Protein AF-A0A953BP32-F1 (afdb_monomer_lite)

Sequence (282 aa):
MRTSPLAYLVAAGSMGAWAGLAGAASTYNIMLTGYWPPTNEMVRHFSTNPDQNPGGWQGGNWQGRGYNVYSYFPEFPGGAGVNSKGEGDFEVDYQDTTADWARITGQVKPCAIVTFSWTSGRINGGGKDWEIENRNRNRTSWINDYEAPYQPDRVPPDDSMAPNAWRYSSLPTLAIQNAVNAAGVGVSAYIDNNGGGSFLSEFIGYHGLWYQAQHSSPDDPFQCFAAGHVHVGSKVTIEEGRAATHITLDQLMNYLDTVIPTPGTAALWGVAAAWTMRRRRR

Radius of gyration: 24.92 Å; chains: 1; bounding box: 75×97×44 Å

Secondary structure (DSSP, 8-state):
----PPP---------------------EEEEEEESTTHHHHHGGG---TTT-TT----TTGGGSS-EEEEE-EE-TT-TTT-SS-EETT-SSHHHHHHHHHHHHHHH--SEEEEEEEE---GGGTT-EEEEESEEE--S-----SSSS-S-SSSSS-TTS-TTPEEE--S-HHHHHHHHHHHT-S-EEEEESS-S-SSHHHHHHHHHHHHHHHT--TT-TT---EEEEEEEETT--HHHHHHHHHHHHHHHHHHHHHHSPPTTHHHHHHHHHHHHHHHTT-

Structure (mmCIF, N/CA/C/O backbone):
data_AF-A0A953BP32-F1
#
_entry.id   AF-A0A953BP32-F1
#
loop_
_atom_site.group_PDB
_atom_site.id
_atom_site.type_symbol
_atom_site.label_atom_id
_atom_site.label_alt_id
_atom_site.label_comp_id
_atom_site.label_asym_id
_atom_site.label_entity_id
_atom_site.label_seq_id
_atom_site.pdbx_PDB_ins_code
_atom_site.Cartn_x
_atom_site.Cartn_y
_atom_site.Cartn_z
_atom_site.occupancy
_atom_site.B_iso_or_equiv
_atom_site.auth_seq_id
_atom_site.auth_comp_id
_atom_site.auth_asym_id
_atom_site.auth_atom_id
_atom_site.pdbx_PDB_model_num
ATOM 1 N N . MET A 1 1 ? -47.427 -75.404 25.031 1.00 41.25 1 MET A N 1
ATOM 2 C CA . MET A 1 1 ? -46.279 -75.407 24.094 1.00 41.25 1 MET A CA 1
ATOM 3 C C . MET A 1 1 ? -46.576 -74.416 22.980 1.00 41.25 1 MET A C 1
ATOM 5 O O . MET A 1 1 ? -47.694 -74.440 22.487 1.00 41.25 1 MET A O 1
ATOM 9 N N . ARG A 1 2 ? -45.572 -73.617 22.595 1.00 34.69 2 ARG A N 1
ATOM 10 C CA . ARG A 1 2 ? -45.558 -72.564 21.555 1.00 34.69 2 ARG A CA 1
ATOM 11 C C . ARG A 1 2 ? -45.995 -71.164 22.006 1.00 34.69 2 ARG A C 1
ATOM 13 O O . ARG A 1 2 ? -47.118 -70.721 21.827 1.00 34.69 2 ARG A O 1
ATOM 20 N N . THR A 1 3 ? -45.002 -70.495 22.580 1.00 34.66 3 THR A N 1
ATOM 21 C CA . THR A 1 3 ? -44.746 -69.054 22.541 1.00 34.66 3 THR A CA 1
ATOM 22 C C . THR A 1 3 ? -44.719 -68.525 21.098 1.00 34.66 3 THR A C 1
ATOM 24 O O . THR A 1 3 ? -44.006 -69.087 20.266 1.00 34.66 3 THR A O 1
ATOM 27 N N . SER A 1 4 ? -45.422 -67.423 20.830 1.00 35.53 4 SER A N 1
ATOM 28 C CA . SER A 1 4 ? -45.237 -66.570 19.643 1.00 35.53 4 SER A CA 1
ATOM 29 C C . SER A 1 4 ? -44.562 -65.261 20.078 1.00 35.53 4 SER A C 1
ATOM 31 O O . SER A 1 4 ? -44.972 -64.711 21.102 1.00 35.53 4 SER A O 1
ATOM 33 N N . PRO A 1 5 ? -43.543 -64.752 19.363 1.00 41.81 5 PRO A N 1
ATOM 34 C CA . PRO A 1 5 ? -42.850 -63.530 19.756 1.00 41.81 5 PRO A CA 1
ATOM 35 C C . PRO A 1 5 ? -43.565 -62.271 19.239 1.00 41.81 5 PRO A C 1
ATOM 37 O O . PRO A 1 5 ? -44.074 -62.240 18.119 1.00 41.81 5 PRO A O 1
ATOM 40 N N . LEU A 1 6 ? -43.564 -61.222 20.070 1.00 36.28 6 LEU A N 1
ATOM 41 C CA . LEU A 1 6 ? -43.887 -59.850 19.684 1.00 36.28 6 LEU A CA 1
ATOM 42 C C . LEU A 1 6 ? -42.872 -59.341 18.649 1.00 36.28 6 LEU A C 1
ATOM 44 O O . LEU A 1 6 ? -41.665 -59.390 18.881 1.00 36.28 6 LEU A O 1
ATOM 48 N N . ALA A 1 7 ? -43.369 -58.789 17.544 1.00 35.69 7 ALA A N 1
ATOM 49 C CA . ALA A 1 7 ? -42.578 -57.989 16.620 1.00 35.69 7 ALA A CA 1
ATOM 50 C C . ALA A 1 7 ? -42.422 -56.561 17.176 1.00 35.69 7 ALA A C 1
ATOM 52 O O . ALA A 1 7 ? -43.405 -55.839 17.339 1.00 35.69 7 ALA A O 1
ATOM 53 N N . TYR A 1 8 ? -41.183 -56.154 17.457 1.00 32.84 8 TYR A N 1
ATOM 54 C CA . TYR A 1 8 ? -40.821 -54.758 17.697 1.00 32.84 8 TYR A CA 1
ATOM 55 C C . TYR A 1 8 ? -40.747 -54.017 16.355 1.00 32.84 8 TYR A C 1
ATOM 57 O O . TYR A 1 8 ? -39.889 -54.311 15.524 1.00 32.84 8 TYR A O 1
ATOM 65 N N . LEU A 1 9 ? -41.624 -53.031 16.151 1.00 32.59 9 LEU A N 1
ATOM 66 C CA . LEU A 1 9 ? -41.442 -52.001 15.128 1.00 32.59 9 LEU A CA 1
ATOM 67 C C . LEU A 1 9 ? -40.411 -50.988 15.646 1.00 32.59 9 LEU A C 1
ATOM 69 O O . LEU A 1 9 ? -40.722 -50.149 16.490 1.00 32.59 9 LEU A O 1
ATOM 73 N N . VAL A 1 10 ? -39.181 -51.060 15.141 1.00 35.41 10 VAL A N 1
ATOM 74 C CA . VAL A 1 10 ? -38.204 -49.973 15.270 1.00 35.41 10 VAL A CA 1
ATOM 75 C C . VAL A 1 10 ? -38.443 -49.012 14.111 1.00 35.41 10 VAL A C 1
ATOM 77 O O . VAL A 1 10 ? -38.130 -49.313 12.961 1.00 35.41 10 VAL A O 1
ATOM 80 N N . ALA A 1 11 ? -39.025 -47.852 14.409 1.00 35.97 11 ALA A N 1
ATOM 81 C CA . ALA A 1 11 ? -39.063 -46.731 13.483 1.00 35.97 11 ALA A CA 1
ATOM 82 C C . ALA A 1 11 ? -37.643 -46.160 13.357 1.00 35.97 11 ALA A C 1
ATOM 84 O O . ALA A 1 11 ? -37.169 -45.437 14.233 1.00 35.97 11 ALA A O 1
ATOM 85 N N . ALA A 1 12 ? -36.950 -46.507 12.273 1.00 35.09 12 ALA A N 1
ATOM 86 C CA . ALA A 1 12 ? -35.711 -45.852 11.882 1.00 35.09 12 ALA A CA 1
ATOM 87 C C . ALA A 1 12 ? -36.037 -44.418 11.433 1.00 35.09 12 ALA A C 1
ATOM 89 O O . ALA A 1 12 ? -36.404 -44.168 10.286 1.00 35.09 12 ALA A O 1
ATOM 90 N N . GLY A 1 13 ? -35.954 -43.471 12.369 1.00 33.28 13 GLY A N 1
ATOM 91 C CA . GLY A 1 13 ? -35.951 -42.049 12.061 1.00 33.28 13 GLY A CA 1
ATOM 92 C C . GLY A 1 13 ? -34.676 -41.714 11.299 1.00 33.28 13 GLY A C 1
ATOM 93 O O . GLY A 1 13 ? -33.594 -41.674 11.879 1.00 33.28 13 GLY A O 1
ATOM 94 N N . SER A 1 14 ? -34.798 -41.484 9.996 1.00 36.28 14 SER A N 1
ATOM 95 C CA . SER A 1 14 ? -33.740 -40.907 9.177 1.00 36.28 14 SER A CA 1
ATOM 96 C C . SER A 1 14 ? -33.434 -39.497 9.690 1.00 36.28 14 SER A C 1
ATOM 98 O O . SER A 1 14 ? -34.120 -38.535 9.336 1.00 36.28 14 SER A O 1
ATOM 100 N N . MET A 1 15 ? -32.417 -39.369 10.543 1.00 36.66 15 MET A N 1
ATOM 101 C CA . MET A 1 15 ? -31.766 -38.090 10.810 1.00 36.66 15 MET A CA 1
ATOM 102 C C . MET A 1 15 ? -31.028 -37.683 9.535 1.00 36.66 15 MET A C 1
ATOM 104 O O . MET A 1 15 ? -29.865 -38.018 9.329 1.00 36.66 15 MET A O 1
ATOM 108 N N . GLY A 1 16 ? -31.748 -37.013 8.636 1.00 35.00 16 GLY A N 1
ATOM 109 C CA . GLY A 1 16 ? -31.145 -36.304 7.520 1.00 35.00 16 GLY A CA 1
ATOM 110 C C . GLY A 1 16 ? -30.234 -35.227 8.089 1.00 35.00 16 GLY A C 1
ATOM 111 O O . GLY A 1 16 ? -30.714 -34.245 8.656 1.00 35.00 16 GLY A O 1
ATOM 112 N N . ALA A 1 17 ? -28.928 -35.448 7.977 1.00 37.09 17 ALA A N 1
ATOM 113 C CA . ALA A 1 17 ? -27.920 -34.442 8.232 1.00 37.09 17 ALA A CA 1
ATOM 114 C C . ALA A 1 17 ? -28.150 -33.288 7.250 1.00 37.09 17 ALA A C 1
ATOM 116 O O . ALA A 1 17 ? -27.820 -33.376 6.070 1.00 37.09 17 ALA A O 1
ATOM 117 N N . TRP A 1 18 ? -28.748 -32.205 7.739 1.00 38.16 18 TRP A N 1
ATOM 118 C CA . TRP A 1 18 ? -28.643 -30.915 7.080 1.00 38.16 18 TRP A CA 1
ATOM 119 C C . TRP A 1 18 ? -27.218 -30.435 7.326 1.00 38.16 18 TRP A C 1
ATOM 121 O O . TRP A 1 18 ? -26.932 -29.796 8.336 1.00 38.16 18 TRP A O 1
ATOM 131 N N . ALA A 1 19 ? -26.309 -30.806 6.426 1.00 40.34 19 ALA A N 1
ATOM 132 C CA . ALA A 1 19 ? -25.059 -30.089 6.273 1.00 40.34 19 ALA A CA 1
ATOM 133 C C . ALA A 1 19 ? -25.441 -28.663 5.863 1.00 40.34 19 ALA A C 1
ATOM 135 O O . ALA A 1 19 ? -25.801 -28.405 4.715 1.00 40.34 19 ALA A O 1
ATOM 136 N N . GLY A 1 20 ? -25.478 -27.756 6.840 1.00 37.16 20 GLY A N 1
ATOM 137 C CA . GLY A 1 20 ? -25.527 -26.335 6.550 1.00 37.16 20 GLY A CA 1
ATOM 138 C C . GLY A 1 20 ? -24.349 -26.020 5.641 1.00 37.16 20 GLY A C 1
ATOM 139 O O . GLY A 1 20 ? -23.227 -26.435 5.926 1.00 37.16 20 GLY A O 1
ATOM 140 N N . LEU A 1 21 ? -24.613 -25.329 4.535 1.00 41.88 21 LEU A N 1
ATOM 141 C CA . LEU A 1 21 ? -23.571 -24.653 3.779 1.00 41.88 21 LEU A CA 1
ATOM 142 C C . LEU A 1 21 ? -22.922 -23.665 4.753 1.00 41.88 21 LEU A C 1
ATOM 144 O O . LEU A 1 21 ? -23.470 -22.596 5.018 1.00 41.88 21 LEU A O 1
ATOM 148 N N . ALA A 1 22 ? -21.816 -24.074 5.370 1.00 40.62 22 ALA A N 1
ATOM 149 C CA . ALA A 1 22 ? -20.928 -23.161 6.055 1.00 40.62 22 ALA A CA 1
ATOM 150 C C . ALA A 1 22 ? -20.422 -22.212 4.970 1.00 40.62 22 ALA A C 1
ATOM 152 O O . ALA A 1 22 ? -19.628 -22.613 4.122 1.00 40.62 22 ALA A O 1
ATOM 153 N N . GLY A 1 23 ? -20.967 -20.994 4.933 1.00 43.19 23 GLY A N 1
ATOM 154 C CA . GLY A 1 23 ? -20.381 -19.928 4.133 1.00 43.19 23 GLY A CA 1
ATOM 155 C C . GLY A 1 23 ? -18.906 -19.826 4.505 1.00 43.19 23 GLY A C 1
ATOM 156 O O . GLY A 1 23 ? -18.576 -19.906 5.692 1.00 43.19 23 GLY A O 1
ATOM 157 N N . ALA A 1 24 ? -18.045 -19.743 3.493 1.00 47.75 24 ALA A N 1
ATOM 158 C CA . ALA A 1 24 ? -16.617 -19.517 3.643 1.00 47.75 24 ALA A CA 1
ATOM 159 C C . ALA A 1 24 ? -16.372 -18.472 4.741 1.00 47.75 24 ALA A C 1
ATOM 161 O O . ALA A 1 24 ? -16.860 -17.346 4.658 1.00 47.75 24 ALA A O 1
ATOM 162 N N . ALA A 1 25 ? -15.682 -18.866 5.811 1.00 55.75 25 ALA A N 1
ATOM 163 C CA . ALA A 1 25 ? -15.311 -17.942 6.867 1.00 55.75 25 ALA A CA 1
ATOM 164 C C . ALA A 1 25 ? -14.108 -17.135 6.374 1.00 55.75 25 ALA A C 1
ATOM 166 O O . ALA A 1 25 ? -12.970 -17.461 6.716 1.00 55.75 25 ALA A O 1
ATOM 167 N N . SER A 1 26 ? -14.360 -16.108 5.554 1.00 65.88 26 SER A N 1
ATOM 168 C CA . SER A 1 26 ? -13.365 -15.071 5.287 1.00 65.88 26 SER A CA 1
ATOM 169 C C . SER A 1 26 ? -12.770 -14.631 6.622 1.00 65.88 26 SER A C 1
ATOM 171 O O . SER A 1 26 ? -13.489 -14.484 7.618 1.00 65.88 26 SER A O 1
ATOM 173 N N . THR A 1 27 ? -11.451 -14.452 6.675 1.00 85.94 27 THR A N 1
ATOM 174 C CA . THR A 1 27 ? -10.868 -13.820 7.859 1.00 85.94 27 THR A CA 1
ATOM 175 C C . THR A 1 27 ? -11.369 -12.376 7.932 1.00 85.94 27 THR A C 1
ATOM 177 O O . THR A 1 27 ? -11.786 -11.803 6.929 1.00 85.94 27 THR A O 1
ATOM 180 N N . TYR A 1 28 ? -11.315 -11.766 9.111 1.00 94.31 28 TYR A N 1
ATOM 181 C CA . TYR A 1 28 ? -11.507 -10.321 9.257 1.00 94.31 28 TYR A CA 1
ATOM 182 C C . TYR A 1 28 ? -10.147 -9.630 9.415 1.00 94.31 28 TYR A C 1
ATOM 184 O O . TYR A 1 28 ? -9.999 -8.680 10.179 1.00 94.31 28 TYR A O 1
ATOM 192 N N . ASN A 1 29 ? -9.117 -10.149 8.741 1.00 98.06 29 ASN A N 1
ATOM 193 C CA . ASN A 1 29 ? -7.756 -9.651 8.874 1.00 98.06 29 ASN A CA 1
ATOM 194 C C . ASN A 1 29 ? -7.450 -8.633 7.770 1.00 98.06 29 ASN A C 1
ATOM 196 O O . ASN A 1 29 ? -7.618 -8.921 6.587 1.00 98.06 29 ASN A O 1
ATOM 200 N N . ILE A 1 30 ? -6.950 -7.462 8.148 1.00 98.81 30 ILE A N 1
ATOM 201 C CA . ILE A 1 30 ? -6.472 -6.428 7.229 1.00 98.81 30 ILE A CA 1
ATOM 202 C C . ILE A 1 30 ? -4.953 -6.367 7.339 1.00 98.81 30 ILE A C 1
ATOM 204 O O . ILE A 1 30 ? -4.418 -6.251 8.441 1.00 98.81 30 ILE A O 1
ATOM 208 N N . MET A 1 31 ? -4.263 -6.442 6.203 1.00 98.88 31 MET A N 1
ATOM 209 C CA . MET A 1 31 ? -2.806 -6.346 6.138 1.00 98.88 31 MET A CA 1
ATOM 210 C C . MET A 1 31 ? -2.381 -4.964 5.651 1.00 98.88 31 MET A C 1
ATOM 212 O O . MET A 1 31 ? -2.860 -4.484 4.623 1.00 98.88 31 MET A O 1
ATOM 216 N N . LEU A 1 32 ? -1.448 -4.353 6.370 1.00 98.94 32 LEU A N 1
ATOM 217 C CA . LEU A 1 32 ? -0.800 -3.102 6.009 1.00 98.94 32 LEU A CA 1
ATOM 218 C C . LEU A 1 32 ? 0.688 -3.331 5.753 1.00 98.94 32 LEU A C 1
ATOM 220 O O . LEU A 1 32 ? 1.319 -4.131 6.445 1.00 98.94 32 LEU A O 1
ATOM 224 N N . THR A 1 33 ? 1.263 -2.592 4.810 1.00 98.62 33 THR A N 1
ATOM 225 C CA . THR A 1 33 ? 2.723 -2.541 4.625 1.00 98.62 33 THR A CA 1
ATOM 226 C C . THR A 1 33 ? 3.217 -1.106 4.527 1.00 98.62 33 THR A C 1
ATOM 228 O O . THR A 1 33 ? 2.430 -0.225 4.194 1.00 98.62 33 THR A O 1
ATOM 231 N N . GLY A 1 34 ? 4.493 -0.844 4.817 1.00 96.94 34 GLY A N 1
ATOM 232 C CA . GLY A 1 34 ? 5.050 0.511 4.751 1.00 96.94 34 GLY A CA 1
ATOM 233 C C . GLY A 1 34 ? 6.513 0.542 4.326 1.00 96.94 34 GLY A C 1
ATOM 234 O O . GLY A 1 34 ? 7.384 0.204 5.120 1.00 96.94 34 GLY A O 1
ATOM 235 N N . TYR A 1 35 ? 6.793 0.988 3.101 1.00 96.00 35 TYR A N 1
ATOM 236 C CA . TYR A 1 35 ? 8.158 1.227 2.631 1.00 96.00 35 TYR A CA 1
ATOM 237 C C . TYR A 1 35 ? 8.668 2.626 2.951 1.00 96.00 35 TYR A C 1
ATOM 239 O O . TYR A 1 35 ? 8.153 3.628 2.445 1.00 96.00 35 TYR A O 1
ATOM 247 N N . TRP A 1 36 ? 9.757 2.648 3.723 1.00 97.12 36 TRP A N 1
ATOM 248 C CA . TRP A 1 36 ? 10.470 3.823 4.224 1.00 97.12 36 TRP A CA 1
ATOM 249 C C . TRP A 1 36 ? 9.664 4.719 5.177 1.00 97.12 36 TRP A C 1
ATOM 251 O O . TRP A 1 36 ? 8.436 4.819 5.076 1.00 97.12 36 TRP A O 1
ATOM 261 N N . PRO A 1 37 ? 10.344 5.447 6.082 1.00 95.62 37 PRO A N 1
ATOM 262 C CA . PRO A 1 37 ? 9.707 6.494 6.868 1.00 95.62 37 PRO A CA 1
ATOM 263 C C . PRO A 1 37 ? 9.089 7.587 5.977 1.00 95.62 37 PRO A C 1
ATOM 265 O O . PRO A 1 37 ? 9.686 7.961 4.968 1.00 95.62 37 PRO A O 1
ATOM 268 N N . PRO A 1 38 ? 7.910 8.129 6.340 1.00 96.69 38 PRO A N 1
ATOM 269 C CA . PRO A 1 38 ? 7.191 7.888 7.594 1.00 96.69 38 PRO A CA 1
ATOM 270 C C . PRO A 1 38 ? 6.260 6.660 7.560 1.00 96.69 38 PRO A C 1
ATOM 272 O O . PRO A 1 38 ? 5.558 6.411 8.539 1.00 96.69 38 PRO A O 1
ATOM 275 N N . THR A 1 39 ? 6.193 5.910 6.456 1.00 98.12 39 THR A N 1
ATOM 276 C CA . THR A 1 39 ? 5.128 4.917 6.240 1.00 98.12 39 THR A CA 1
ATOM 277 C C . THR A 1 39 ? 5.246 3.673 7.115 1.00 98.12 39 THR A C 1
ATOM 279 O O . THR A 1 39 ? 4.229 3.186 7.601 1.00 98.12 39 THR A O 1
ATOM 282 N N . ASN A 1 40 ? 6.460 3.196 7.392 1.00 97.69 40 ASN A N 1
ATOM 283 C CA . ASN A 1 40 ? 6.692 2.116 8.354 1.00 97.69 40 ASN A CA 1
ATOM 284 C C . ASN A 1 40 ? 6.304 2.562 9.785 1.00 97.69 40 ASN A C 1
ATOM 286 O O . ASN A 1 40 ? 5.565 1.880 10.494 1.00 97.69 40 ASN A O 1
ATOM 290 N N . GLU A 1 41 ? 6.697 3.777 10.180 1.00 97.88 41 GLU A N 1
ATOM 291 C CA . GLU A 1 41 ? 6.429 4.338 11.510 1.00 97.88 41 GLU A CA 1
ATOM 292 C C . GLU A 1 41 ? 4.944 4.617 11.771 1.00 97.88 41 GLU A C 1
ATOM 294 O O . GLU A 1 41 ? 4.440 4.416 12.886 1.00 97.88 41 GLU A O 1
ATOM 299 N N . MET A 1 42 ? 4.211 5.089 10.758 1.00 98.25 42 MET A N 1
ATOM 300 C CA . MET A 1 42 ? 2.796 5.414 10.929 1.00 98.25 42 MET A CA 1
ATOM 301 C C . MET A 1 42 ? 1.951 4.156 11.166 1.00 98.25 42 MET A C 1
ATOM 303 O O . MET A 1 42 ? 0.995 4.222 11.940 1.00 98.25 42 MET A O 1
ATOM 307 N N . VAL A 1 43 ? 2.343 3.007 10.595 1.00 98.62 43 VAL A N 1
ATOM 308 C CA . VAL A 1 43 ? 1.654 1.714 10.765 1.00 98.62 43 VAL A CA 1
ATOM 309 C C . VAL A 1 43 ? 2.252 0.833 11.868 1.00 98.62 43 VAL A C 1
ATOM 311 O O . VAL A 1 43 ? 1.662 -0.195 12.194 1.00 98.62 43 VAL A O 1
ATOM 314 N N . ARG A 1 44 ? 3.377 1.222 12.488 1.00 98.31 44 ARG A N 1
ATOM 315 C CA . ARG A 1 44 ? 4.134 0.423 13.478 1.00 98.31 44 ARG A CA 1
ATOM 316 C C . ARG A 1 44 ? 3.298 -0.185 14.602 1.00 98.31 44 ARG A C 1
ATOM 318 O O . ARG A 1 44 ? 3.501 -1.331 14.979 1.00 98.31 44 ARG A O 1
ATOM 325 N N . HIS A 1 45 ? 2.325 0.562 15.112 1.00 98.31 45 HIS A N 1
ATOM 326 C CA . HIS A 1 45 ? 1.439 0.133 16.202 1.00 98.31 45 HIS A CA 1
ATOM 327 C C . HIS A 1 45 ? 0.525 -1.063 15.846 1.00 98.31 45 HIS A C 1
ATOM 329 O O . HIS A 1 45 ? -0.065 -1.681 16.736 1.00 98.31 45 HIS A O 1
ATOM 335 N N . PHE A 1 46 ? 0.433 -1.420 14.560 1.00 98.69 46 PHE A N 1
ATOM 336 C CA . PHE A 1 46 ? -0.231 -2.629 14.073 1.00 98.69 46 PHE A CA 1
ATOM 337 C C . PHE A 1 46 ? 0.709 -3.836 13.911 1.00 98.69 46 PHE A C 1
ATOM 339 O O . PHE A 1 46 ? 0.225 -4.920 13.584 1.00 98.69 46 PHE A O 1
ATOM 346 N N . SER A 1 47 ? 2.013 -3.704 14.179 1.00 98.38 47 SER A N 1
ATOM 347 C CA . SER A 1 47 ? 2.935 -4.842 14.147 1.00 98.38 47 SER A CA 1
ATOM 348 C C . SER A 1 47 ? 2.767 -5.687 15.408 1.00 98.38 47 SER A C 1
ATOM 350 O O . SER A 1 47 ? 2.617 -5.164 16.520 1.00 98.38 47 SER A O 1
ATOM 352 N N . THR A 1 48 ? 2.774 -7.007 15.225 1.00 97.69 48 THR A N 1
ATOM 353 C CA . THR A 1 48 ? 2.788 -7.997 16.311 1.00 97.69 48 THR A CA 1
ATOM 354 C C . THR A 1 48 ? 4.199 -8.363 16.755 1.00 97.69 48 THR A C 1
ATOM 356 O O . THR A 1 48 ? 4.348 -9.092 17.734 1.00 97.69 48 THR A O 1
ATOM 359 N N . ASN A 1 49 ? 5.228 -7.899 16.042 1.00 97.31 49 ASN A N 1
ATOM 360 C CA . ASN A 1 49 ? 6.614 -8.154 16.400 1.00 97.31 49 ASN A CA 1
ATOM 361 C C . ASN A 1 49 ? 7.002 -7.260 17.597 1.00 97.31 49 ASN A C 1
ATOM 363 O O . ASN A 1 49 ? 6.989 -6.036 17.454 1.00 97.31 49 ASN A O 1
ATOM 367 N N . PRO A 1 50 ? 7.345 -7.826 18.771 1.00 96.38 50 PRO A N 1
ATOM 368 C CA . PRO A 1 50 ? 7.675 -7.039 19.959 1.00 96.38 50 PRO A CA 1
ATOM 369 C C . PRO A 1 50 ? 8.966 -6.224 19.812 1.00 96.38 50 PRO A C 1
ATOM 371 O O . PRO A 1 50 ? 9.103 -5.208 20.492 1.00 96.38 50 PRO A O 1
ATOM 374 N N . ASP A 1 51 ? 9.874 -6.620 18.917 1.00 95.12 51 ASP A N 1
ATOM 375 C CA . ASP A 1 51 ? 11.104 -5.869 18.655 1.00 95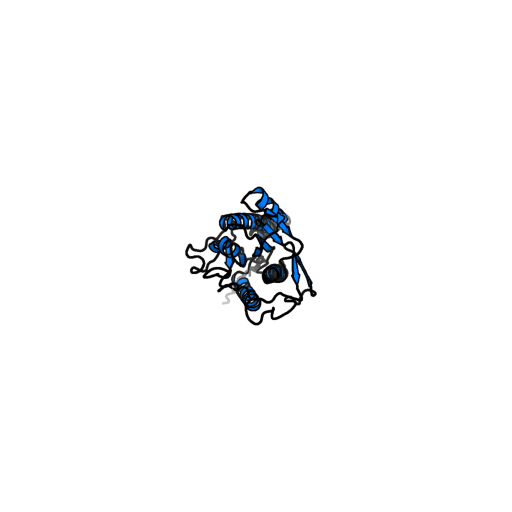.12 51 ASP A CA 1
ATOM 376 C C . ASP A 1 51 ? 10.803 -4.600 17.841 1.00 95.12 51 ASP A C 1
ATOM 378 O O . ASP A 1 51 ? 11.340 -3.531 18.126 1.00 95.12 51 ASP A O 1
ATOM 382 N N . GLN A 1 52 ? 9.871 -4.686 16.882 1.00 94.81 52 GLN A N 1
ATOM 383 C CA . GLN A 1 52 ? 9.397 -3.530 16.108 1.00 94.81 52 GLN A CA 1
ATOM 384 C C . GLN A 1 52 ? 8.380 -2.684 16.893 1.00 94.81 52 GLN A C 1
ATOM 386 O O . GLN A 1 52 ? 8.303 -1.465 16.737 1.00 94.81 52 GLN A O 1
ATOM 391 N N . ASN A 1 53 ? 7.558 -3.304 17.734 1.00 96.69 53 ASN A N 1
ATOM 392 C CA . ASN A 1 53 ? 6.480 -2.645 18.460 1.00 96.69 53 ASN A CA 1
ATOM 393 C C . ASN A 1 53 ? 6.496 -3.044 19.946 1.00 96.69 53 ASN A C 1
ATOM 395 O O . ASN A 1 53 ? 5.634 -3.804 20.403 1.00 96.69 53 ASN A O 1
ATOM 399 N N . PRO A 1 54 ? 7.435 -2.493 20.739 1.00 95.31 54 PRO A N 1
ATOM 400 C CA . PRO A 1 54 ? 7.571 -2.826 22.160 1.00 95.31 54 PRO A CA 1
ATOM 401 C C . PRO A 1 54 ? 6.365 -2.385 23.003 1.00 95.31 54 PRO A C 1
ATOM 403 O O . PRO A 1 54 ? 6.167 -2.880 24.110 1.00 95.31 54 PRO A O 1
ATOM 406 N N . GLY A 1 55 ? 5.536 -1.470 22.483 1.00 93.75 55 GLY A N 1
ATOM 407 C CA . GLY A 1 55 ? 4.266 -1.069 23.096 1.00 93.75 55 GLY A CA 1
ATOM 408 C C . GLY A 1 55 ? 3.145 -2.102 22.944 1.00 93.75 55 GLY A C 1
ATOM 409 O O . GLY A 1 55 ? 2.079 -1.928 23.534 1.00 93.75 55 GLY A O 1
ATOM 410 N N . GLY A 1 56 ? 3.382 -3.171 22.180 1.00 96.19 56 GLY A N 1
ATOM 411 C CA . GLY A 1 56 ? 2.422 -4.234 21.928 1.00 96.19 56 GLY A CA 1
ATOM 412 C C . GLY A 1 56 ? 1.441 -3.916 20.801 1.00 96.19 56 GLY A C 1
ATOM 413 O O . GLY A 1 56 ? 1.196 -2.765 20.429 1.00 96.19 56 GLY A O 1
ATOM 414 N N . TRP A 1 57 ? 0.873 -4.980 20.241 1.00 98.06 57 TRP A N 1
ATOM 415 C CA . TRP A 1 57 ? -0.050 -4.916 19.114 1.00 98.06 57 TRP A CA 1
ATOM 416 C C . TRP A 1 57 ? -1.383 -4.253 19.486 1.00 98.06 57 TRP A C 1
ATOM 418 O O . TRP A 1 57 ? -2.051 -4.679 20.429 1.00 98.06 57 TRP A O 1
ATOM 428 N N . GLN A 1 58 ? -1.795 -3.246 18.709 1.00 97.81 58 GLN A N 1
ATOM 429 C CA . GLN A 1 58 ? -3.041 -2.493 18.929 1.00 97.81 58 GLN A CA 1
ATOM 430 C C . GLN A 1 58 ? -4.133 -2.805 17.898 1.00 97.81 58 GLN A C 1
ATOM 432 O O . GLN A 1 58 ? -5.221 -2.240 17.965 1.00 97.81 58 GLN A O 1
ATOM 437 N N . GLY A 1 59 ? -3.862 -3.687 16.934 1.00 97.69 59 GLY A N 1
ATOM 438 C CA . GLY A 1 59 ? -4.771 -3.947 15.818 1.00 97.69 59 GLY A CA 1
ATOM 439 C C . GLY A 1 59 ? -5.894 -4.939 16.095 1.00 97.69 59 GLY A C 1
ATOM 440 O O . GLY A 1 59 ? -6.740 -5.126 15.226 1.00 97.69 59 GLY A O 1
ATOM 441 N N . GLY A 1 60 ? -5.914 -5.588 17.261 1.00 97.56 60 GLY A N 1
ATOM 442 C CA . GLY A 1 60 ? -6.925 -6.591 17.593 1.00 97.56 60 GLY A CA 1
ATOM 443 C C . GLY A 1 60 ? -8.308 -5.975 17.778 1.00 97.56 60 GLY A C 1
ATOM 444 O O . GLY A 1 60 ? -8.455 -5.032 18.554 1.00 97.56 60 GLY A O 1
ATOM 445 N N . ASN A 1 61 ? -9.319 -6.528 17.095 1.00 96.75 61 ASN A N 1
ATOM 446 C CA . ASN A 1 61 ? -10.694 -6.010 17.094 1.00 96.75 61 ASN A CA 1
ATOM 447 C C . ASN A 1 61 ? -10.731 -4.472 16.989 1.00 96.75 61 ASN A C 1
ATOM 449 O O . ASN A 1 61 ? -11.282 -3.781 17.854 1.00 96.75 61 ASN A O 1
ATOM 453 N N . TRP A 1 62 ? -10.070 -3.942 15.962 1.00 97.44 62 TRP A N 1
ATOM 454 C CA . TRP A 1 62 ? -9.826 -2.517 15.798 1.00 97.44 62 TRP A CA 1
ATOM 455 C C . TRP A 1 62 ? -11.126 -1.717 15.909 1.00 97.44 62 TRP A C 1
ATOM 457 O O . TRP A 1 62 ? -12.105 -1.994 15.213 1.00 97.44 62 TRP A O 1
ATOM 467 N N . GLN A 1 63 ? -11.142 -0.755 16.838 1.00 95.94 63 GLN A N 1
ATOM 468 C CA . GLN A 1 63 ? -12.306 0.078 17.179 1.00 95.94 63 GLN A CA 1
ATOM 469 C C . GLN A 1 63 ? -13.606 -0.708 17.470 1.00 95.94 63 GLN A C 1
ATOM 471 O O . GLN A 1 63 ? -14.706 -0.176 17.332 1.00 95.94 63 GLN A O 1
ATOM 476 N N . GLY A 1 64 ? -13.509 -1.979 17.873 1.00 94.69 64 GLY A N 1
ATOM 477 C CA . GLY A 1 64 ? -14.670 -2.830 18.136 1.00 94.69 64 GLY A CA 1
ATOM 478 C C . GLY A 1 64 ? -15.406 -3.315 16.882 1.00 94.69 64 GLY A C 1
ATOM 479 O O . GLY A 1 64 ? -16.554 -3.744 16.995 1.00 94.69 64 GLY A O 1
ATOM 480 N N . ARG A 1 65 ? -14.783 -3.238 15.697 1.00 94.06 65 ARG A N 1
ATOM 481 C CA . ARG A 1 65 ? -15.424 -3.544 14.403 1.00 94.06 65 ARG A CA 1
ATOM 482 C C . ARG A 1 65 ? -15.281 -4.999 13.945 1.00 94.06 65 ARG A C 1
ATOM 484 O O . ARG A 1 65 ? -15.756 -5.346 12.873 1.00 94.06 65 ARG A O 1
ATOM 491 N N . GLY A 1 66 ? -14.623 -5.849 14.727 1.00 94.06 66 GLY A N 1
ATOM 492 C CA . GLY A 1 66 ? -14.382 -7.259 14.404 1.00 94.06 66 GLY A CA 1
ATOM 493 C C . GLY A 1 66 ? -13.168 -7.513 13.508 1.00 94.06 66 GLY A C 1
ATOM 494 O O . GLY A 1 66 ? -12.784 -8.668 13.345 1.00 94.06 66 GLY A O 1
ATOM 495 N N . TYR A 1 67 ? -12.530 -6.463 12.981 1.00 96.94 67 TYR A N 1
ATOM 496 C CA . TYR A 1 67 ? -11.336 -6.584 12.147 1.00 96.94 67 TYR A CA 1
ATOM 497 C C . TYR A 1 67 ? -10.054 -6.619 12.976 1.00 96.94 67 TYR A C 1
ATOM 499 O O . TYR A 1 67 ? -9.889 -5.831 13.906 1.00 96.94 67 TYR A O 1
ATOM 507 N N . ASN A 1 68 ? -9.123 -7.491 12.604 1.00 98.56 68 ASN A N 1
ATOM 508 C CA . ASN A 1 68 ? -7.757 -7.480 13.115 1.00 98.56 68 ASN A CA 1
ATOM 509 C C . ASN A 1 68 ? -6.844 -6.808 12.089 1.00 98.56 68 ASN A C 1
ATOM 511 O O . ASN A 1 68 ? -6.803 -7.230 10.936 1.00 98.56 68 ASN A O 1
ATOM 515 N N . VAL A 1 69 ? -6.104 -5.780 12.493 1.00 98.88 69 VAL A N 1
ATOM 516 C CA . VAL A 1 69 ? -5.190 -5.046 11.607 1.00 98.88 69 VAL A CA 1
ATOM 517 C C . VAL A 1 69 ? -3.749 -5.436 11.917 1.00 98.88 69 VAL A C 1
ATOM 519 O O . VAL A 1 69 ? -3.295 -5.288 13.049 1.00 98.88 69 VAL A O 1
ATOM 522 N N . TYR A 1 70 ? -3.022 -5.911 10.913 1.00 98.81 70 TYR A N 1
ATOM 523 C CA . TYR A 1 70 ? -1.620 -6.309 11.019 1.00 98.81 70 TYR A CA 1
ATOM 524 C C . TYR A 1 70 ? -0.769 -5.416 10.129 1.00 98.81 70 TYR A C 1
ATOM 526 O O . TYR A 1 70 ? -1.191 -5.092 9.020 1.00 98.81 70 TYR A O 1
ATOM 534 N N . SER A 1 71 ? 0.427 -5.046 10.578 1.00 98.75 71 SER A N 1
ATOM 535 C CA . SER A 1 71 ? 1.408 -4.377 9.725 1.00 98.75 71 SER A CA 1
ATOM 536 C C . SER A 1 71 ? 2.749 -5.093 9.705 1.00 98.75 71 SER A C 1
ATOM 538 O O . SER A 1 71 ? 3.173 -5.674 10.702 1.00 98.75 71 SER A O 1
ATOM 540 N N . TYR A 1 72 ? 3.387 -5.025 8.540 1.00 98.69 72 TYR A N 1
ATOM 541 C CA . TYR A 1 72 ? 4.684 -5.619 8.237 1.00 98.69 72 TYR A CA 1
ATOM 542 C C . TYR A 1 72 ? 5.479 -4.625 7.394 1.00 98.69 72 TYR A C 1
ATOM 544 O O . TYR A 1 72 ? 4.935 -4.020 6.468 1.00 98.69 72 TYR A O 1
ATOM 552 N N . PHE A 1 73 ? 6.736 -4.395 7.741 1.00 98.56 73 PHE A N 1
ATOM 553 C CA . PHE A 1 73 ? 7.559 -3.363 7.119 1.00 98.56 73 PHE A CA 1
ATOM 554 C C . PHE A 1 73 ? 9.027 -3.544 7.508 1.00 98.56 73 PHE A C 1
ATOM 556 O O . PHE A 1 73 ? 9.300 -4.092 8.586 1.00 98.56 73 PHE A O 1
ATOM 563 N N . PRO A 1 74 ? 9.951 -3.011 6.691 1.00 98.00 74 PRO A N 1
ATOM 564 C CA . PRO A 1 74 ? 11.359 -3.025 7.020 1.00 98.00 74 PRO A CA 1
ATOM 565 C C . PRO A 1 74 ? 11.663 -1.989 8.104 1.00 98.00 74 PRO A C 1
ATOM 567 O O . PRO A 1 74 ? 11.056 -0.912 8.187 1.00 98.00 74 PRO A O 1
ATOM 570 N N . GLU A 1 75 ? 12.647 -2.311 8.930 1.00 97.81 75 GLU A N 1
ATOM 571 C CA . GLU A 1 75 ? 13.288 -1.377 9.840 1.00 97.81 75 GLU A CA 1
ATOM 572 C C . GLU A 1 75 ? 14.431 -0.647 9.153 1.00 97.81 75 GLU A C 1
ATOM 574 O O . GLU A 1 75 ? 15.098 -1.173 8.267 1.00 97.81 75 GLU A O 1
ATOM 579 N N . PHE A 1 76 ? 14.706 0.571 9.614 1.00 96.94 76 PHE A N 1
ATOM 580 C CA . PHE A 1 76 ? 15.792 1.389 9.083 1.00 96.94 76 PHE A CA 1
ATOM 581 C C . PHE A 1 76 ? 16.723 1.855 10.209 1.00 96.94 76 PHE A C 1
ATOM 583 O O . PHE A 1 76 ? 16.724 3.048 10.540 1.00 96.94 76 PHE A O 1
ATOM 590 N N . PRO A 1 77 ? 17.513 0.957 10.835 1.00 93.56 77 PRO A N 1
ATOM 591 C CA . PRO A 1 77 ? 18.490 1.351 11.847 1.00 93.56 77 PRO A CA 1
ATOM 592 C C . PRO A 1 77 ? 19.456 2.409 11.296 1.00 93.56 77 PRO A C 1
ATOM 594 O O . PRO A 1 77 ? 20.040 2.250 10.229 1.00 93.56 77 PRO A O 1
ATOM 597 N N . GLY A 1 78 ? 19.600 3.533 12.002 1.00 92.56 78 GLY A N 1
ATOM 598 C CA . GLY A 1 78 ? 20.402 4.672 11.525 1.00 92.56 78 GLY A CA 1
ATOM 599 C C . GLY A 1 78 ? 19.738 5.527 10.431 1.00 92.56 78 GLY A C 1
ATOM 600 O O . GLY A 1 78 ? 20.306 6.542 10.032 1.00 92.56 78 GLY A O 1
ATOM 601 N N . GLY A 1 79 ? 18.523 5.175 10.002 1.00 93.31 79 GLY A N 1
ATOM 602 C CA . GLY A 1 79 ? 17.708 5.899 9.028 1.00 93.31 79 GLY A CA 1
ATOM 603 C C . GLY A 1 79 ? 17.867 5.406 7.586 1.00 93.31 79 GLY A C 1
ATOM 604 O O . GLY A 1 79 ? 18.912 4.899 7.182 1.00 93.31 79 GLY A O 1
ATOM 605 N N . ALA A 1 80 ? 16.832 5.629 6.769 1.00 93.00 80 ALA A N 1
ATOM 606 C CA . ALA A 1 80 ? 16.774 5.172 5.373 1.00 93.00 80 ALA A CA 1
ATOM 607 C C . ALA A 1 80 ? 17.855 5.780 4.454 1.00 93.00 80 ALA A C 1
ATOM 609 O O . ALA A 1 80 ? 18.138 5.245 3.386 1.00 93.00 80 ALA A O 1
ATOM 610 N N . GLY A 1 81 ? 18.481 6.893 4.854 1.00 91.94 81 GLY A N 1
ATOM 611 C CA . GLY A 1 81 ? 19.632 7.460 4.142 1.00 91.94 81 GLY A CA 1
ATOM 612 C C . GLY A 1 81 ? 20.950 6.713 4.386 1.00 91.94 81 GLY A C 1
ATOM 613 O O . GLY A 1 81 ? 21.887 6.889 3.616 1.00 91.94 81 GLY A O 1
ATOM 614 N N . VAL A 1 82 ? 21.029 5.903 5.449 1.00 93.12 82 VAL A N 1
ATOM 615 C CA . VAL A 1 82 ? 22.198 5.075 5.791 1.00 93.12 82 VAL A CA 1
ATOM 616 C C . VAL A 1 82 ? 22.012 3.654 5.269 1.00 93.12 82 VAL A C 1
ATOM 618 O O . VAL A 1 82 ? 22.909 3.118 4.625 1.00 93.12 82 VAL A O 1
ATOM 621 N N . ASN A 1 83 ? 20.839 3.068 5.507 1.00 93.19 83 ASN A N 1
ATOM 622 C CA . ASN A 1 83 ? 20.448 1.773 4.965 1.00 93.19 83 ASN A CA 1
ATOM 623 C C . ASN A 1 83 ? 19.155 1.951 4.163 1.00 93.19 83 ASN A C 1
ATOM 625 O O . ASN A 1 83 ? 18.080 1.934 4.741 1.00 93.19 83 ASN A O 1
ATOM 629 N N . SER A 1 84 ? 19.231 2.156 2.847 1.00 93.88 84 SER A N 1
ATOM 630 C CA . SER A 1 84 ? 18.022 2.372 2.032 1.00 93.88 84 SER A CA 1
ATOM 631 C C . SER A 1 84 ? 17.226 1.098 1.747 1.00 93.88 84 SER A C 1
ATOM 633 O O . SER A 1 84 ? 16.042 1.206 1.428 1.00 93.88 84 SER A O 1
ATOM 635 N N . LYS A 1 85 ? 17.850 -0.076 1.903 1.00 96.44 85 LYS A N 1
ATOM 636 C CA . 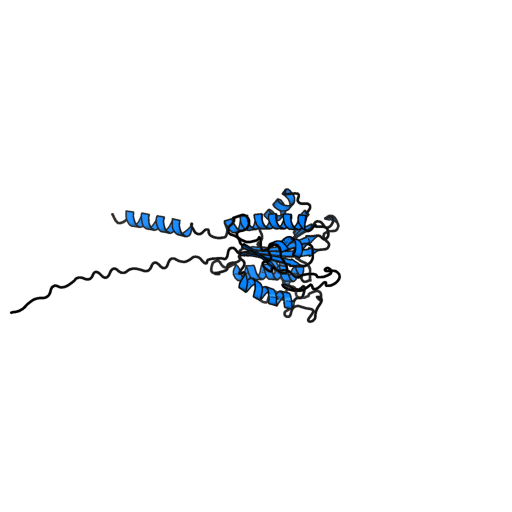LYS A 1 85 ? 17.193 -1.384 1.797 1.00 96.44 85 LYS A CA 1
ATOM 637 C C . LYS A 1 85 ? 16.307 -1.660 3.014 1.00 96.44 85 LYS A C 1
ATOM 639 O O . LYS A 1 85 ? 15.205 -2.174 2.873 1.00 96.44 85 LYS A O 1
ATOM 644 N N . GLY A 1 86 ? 16.771 -1.253 4.191 1.00 97.31 86 GLY A N 1
ATOM 645 C CA . GLY A 1 86 ? 16.161 -1.641 5.458 1.00 97.31 86 GLY A CA 1
ATOM 646 C C . GLY A 1 86 ? 16.498 -3.084 5.841 1.00 97.31 86 GLY A C 1
ATOM 647 O O . GLY A 1 86 ? 17.354 -3.708 5.213 1.00 97.31 86 GLY A O 1
ATOM 648 N N . GLU A 1 87 ? 15.879 -3.564 6.918 1.00 97.12 87 GLU A N 1
ATOM 649 C CA . GLU A 1 87 ? 16.082 -4.898 7.503 1.00 97.12 87 GLU A CA 1
ATOM 650 C C . GLU A 1 87 ? 14.745 -5.485 7.986 1.00 97.12 87 GLU A C 1
ATOM 652 O O . GLU A 1 87 ? 13.923 -4.755 8.548 1.00 97.12 87 GLU A O 1
ATOM 657 N N . GLY A 1 88 ? 14.544 -6.797 7.853 1.00 95.75 88 GLY A N 1
ATOM 658 C CA . GLY A 1 88 ? 13.382 -7.498 8.421 1.00 95.75 88 GLY A CA 1
ATOM 659 C C . GLY A 1 88 ? 12.298 -7.833 7.398 1.00 95.75 88 GLY A C 1
ATOM 660 O O . GLY A 1 88 ? 12.618 -8.237 6.295 1.00 95.75 88 GLY A O 1
ATOM 661 N N . ASP A 1 89 ? 11.018 -7.733 7.776 1.00 97.44 89 ASP A N 1
ATOM 662 C CA . ASP A 1 89 ? 9.929 -8.077 6.854 1.00 97.44 89 ASP A CA 1
ATOM 663 C C . ASP A 1 89 ? 9.822 -7.040 5.722 1.00 97.44 89 ASP A C 1
ATOM 665 O O . ASP A 1 89 ? 9.691 -5.845 5.990 1.00 97.44 89 ASP A O 1
ATOM 669 N N . PHE A 1 90 ? 9.760 -7.493 4.473 1.00 97.75 90 PHE A N 1
ATOM 670 C CA . PHE A 1 90 ? 9.694 -6.658 3.279 1.00 97.75 90 PHE A CA 1
ATOM 671 C C . PHE A 1 90 ? 10.865 -5.669 3.185 1.00 97.75 90 PHE A C 1
ATOM 673 O O . PHE A 1 90 ? 10.660 -4.458 3.050 1.00 97.75 90 PHE A O 1
ATOM 680 N N . GLU A 1 91 ? 12.099 -6.163 3.226 1.00 97.81 91 GLU A N 1
ATOM 681 C CA . GLU A 1 91 ? 13.249 -5.371 2.791 1.00 97.81 91 GLU A CA 1
ATOM 682 C C . GLU A 1 91 ? 12.984 -4.798 1.391 1.00 97.81 91 GLU A C 1
ATOM 684 O O . GLU A 1 91 ? 12.250 -5.368 0.577 1.00 97.81 91 GLU A O 1
ATOM 689 N N . VAL A 1 92 ? 13.537 -3.617 1.107 1.00 97.81 92 VAL A N 1
ATOM 690 C CA . VAL A 1 92 ? 13.356 -2.963 -0.193 1.00 97.81 92 VAL A CA 1
ATOM 691 C C . VAL A 1 92 ? 14.261 -3.628 -1.232 1.00 97.81 92 VAL A C 1
ATOM 693 O O . VAL A 1 92 ? 15.260 -3.069 -1.686 1.00 97.81 92 VAL A O 1
ATOM 696 N N . ASP A 1 93 ? 13.868 -4.841 -1.578 1.00 97.94 93 ASP A N 1
ATOM 697 C CA . ASP A 1 93 ? 14.529 -5.799 -2.446 1.00 97.94 93 ASP A CA 1
ATOM 698 C C . ASP A 1 93 ? 13.439 -6.647 -3.122 1.00 97.94 93 ASP A C 1
ATOM 700 O O . ASP A 1 93 ? 12.456 -7.046 -2.482 1.00 97.94 93 ASP A O 1
ATOM 704 N N . TYR A 1 94 ? 13.539 -6.874 -4.434 1.00 98.38 94 TYR A N 1
ATOM 705 C CA . TYR A 1 94 ? 12.469 -7.554 -5.176 1.00 98.38 94 TYR A CA 1
ATOM 706 C C . TYR A 1 94 ? 12.272 -9.015 -4.745 1.00 98.38 94 TYR A C 1
ATOM 708 O O . TYR A 1 94 ? 11.132 -9.510 -4.737 1.00 98.38 94 TYR A O 1
ATOM 716 N N . GLN A 1 95 ? 13.356 -9.712 -4.411 1.00 97.62 95 GLN A N 1
ATOM 717 C CA . GLN A 1 95 ? 13.351 -11.122 -4.028 1.00 97.62 95 GLN A CA 1
ATOM 718 C C . GLN A 1 95 ? 12.755 -11.276 -2.637 1.00 97.62 95 GLN A C 1
ATOM 720 O O . GLN A 1 95 ? 11.830 -12.077 -2.460 1.00 97.62 95 GLN A O 1
ATOM 725 N N . ASP A 1 96 ? 13.226 -10.468 -1.690 1.00 97.88 96 ASP A N 1
ATOM 726 C CA . ASP A 1 96 ? 12.719 -10.434 -0.324 1.00 97.88 96 ASP A CA 1
ATOM 727 C C . ASP A 1 96 ? 11.229 -10.093 -0.313 1.00 97.88 96 ASP A C 1
ATOM 729 O O . ASP A 1 96 ? 10.417 -10.858 0.207 1.00 97.88 96 ASP A O 1
ATOM 733 N N . THR A 1 97 ? 10.834 -9.046 -1.049 1.00 98.06 97 THR A N 1
ATOM 734 C CA . THR A 1 97 ? 9.425 -8.658 -1.180 1.00 98.06 97 THR A CA 1
ATOM 735 C C . THR A 1 97 ? 8.557 -9.816 -1.649 1.00 98.06 97 THR A C 1
ATOM 737 O O . THR A 1 97 ? 7.486 -10.049 -1.093 1.00 98.06 97 THR A O 1
ATOM 740 N N . THR A 1 98 ? 9.001 -10.559 -2.664 1.00 97.44 98 THR A N 1
ATOM 741 C CA . THR A 1 98 ? 8.246 -11.696 -3.208 1.00 97.44 98 THR A CA 1
ATOM 742 C C . THR A 1 98 ? 8.143 -12.840 -2.193 1.00 97.44 98 THR A C 1
ATOM 744 O O . THR A 1 98 ? 7.064 -13.417 -2.011 1.00 97.44 98 THR A O 1
ATOM 747 N N . ALA A 1 99 ? 9.249 -13.169 -1.520 1.00 97.44 99 ALA A N 1
ATOM 748 C CA . ALA A 1 99 ? 9.309 -14.240 -0.528 1.00 97.44 99 ALA A CA 1
ATOM 749 C C . ALA A 1 99 ? 8.429 -13.932 0.693 1.00 97.44 99 ALA A C 1
ATOM 751 O O . ALA A 1 99 ? 7.615 -14.762 1.122 1.00 97.44 99 ALA A O 1
ATOM 752 N N . ASP A 1 100 ? 8.534 -12.710 1.198 1.00 98.50 100 ASP A N 1
ATOM 753 C CA . ASP A 1 100 ? 7.770 -12.225 2.334 1.00 98.50 100 ASP A CA 1
ATOM 754 C C . ASP A 1 100 ? 6.299 -12.082 2.014 1.00 98.50 100 ASP A C 1
ATOM 756 O O . ASP A 1 100 ? 5.456 -12.472 2.825 1.00 98.50 100 ASP A O 1
ATOM 760 N N . TRP A 1 101 ? 5.968 -11.650 0.798 1.00 98.31 101 TRP A N 1
ATOM 761 C CA . TRP A 1 101 ? 4.583 -11.576 0.363 1.00 98.31 101 TRP A CA 1
ATOM 762 C C . TRP A 1 101 ? 3.902 -12.941 0.454 1.00 98.31 101 TRP A C 1
ATOM 764 O O . TRP A 1 101 ? 2.824 -13.058 1.044 1.00 98.31 101 TRP A O 1
ATOM 774 N N . ALA A 1 102 ? 4.546 -13.991 -0.063 1.00 97.50 102 ALA A N 1
ATOM 775 C CA . ALA A 1 102 ? 4.016 -15.351 -0.011 1.00 97.50 102 ALA A CA 1
ATOM 776 C C . ALA A 1 102 ? 3.872 -15.864 1.433 1.00 97.50 102 ALA A C 1
ATOM 778 O O . ALA A 1 102 ? 2.831 -16.416 1.804 1.00 97.50 102 ALA A O 1
ATOM 779 N N . ARG A 1 103 ? 4.896 -15.656 2.271 1.00 98.38 103 ARG A N 1
ATOM 780 C CA . ARG A 1 103 ? 4.889 -16.082 3.677 1.00 98.38 103 ARG A CA 1
ATOM 781 C C . ARG A 1 103 ? 3.809 -15.362 4.485 1.00 98.38 103 ARG A C 1
ATOM 783 O O . ARG A 1 103 ? 3.015 -16.017 5.162 1.00 98.38 103 ARG A O 1
ATOM 790 N N . ILE A 1 104 ? 3.783 -14.034 4.432 1.00 98.69 104 ILE A N 1
ATOM 791 C CA . ILE A 1 104 ? 2.931 -13.189 5.274 1.00 98.69 104 ILE A CA 1
ATOM 792 C C . ILE A 1 104 ? 1.470 -13.333 4.862 1.00 98.69 104 ILE A C 1
ATOM 794 O O . ILE A 1 104 ? 0.619 -13.571 5.719 1.00 98.69 104 ILE A O 1
ATOM 798 N N . THR A 1 105 ? 1.152 -13.286 3.566 1.00 98.44 105 THR A N 1
ATOM 799 C CA . THR A 1 105 ? -0.240 -13.480 3.127 1.00 98.44 105 THR A CA 1
ATOM 800 C C . THR A 1 105 ? -0.750 -14.892 3.425 1.00 98.44 105 THR A C 1
ATOM 802 O O . THR A 1 105 ? -1.920 -15.048 3.772 1.00 98.44 105 THR A O 1
ATOM 805 N N . GLY A 1 106 ? 0.115 -15.914 3.410 1.00 97.50 106 GLY A N 1
ATOM 806 C CA . GLY A 1 106 ? -0.230 -17.270 3.852 1.00 97.50 106 GLY A CA 1
ATOM 807 C C . GLY A 1 106 ? -0.562 -17.381 5.349 1.00 97.50 106 GLY A C 1
ATOM 808 O O . GLY A 1 106 ? -1.360 -18.239 5.742 1.00 97.50 106 GLY A O 1
ATOM 809 N N . GLN A 1 107 ? 0.009 -16.506 6.183 1.00 96.38 107 GLN A N 1
ATOM 810 C CA . GLN A 1 107 ? -0.255 -16.431 7.626 1.00 96.38 107 GLN A CA 1
ATOM 811 C C . GLN A 1 107 ? -1.485 -15.572 7.938 1.00 96.38 107 GLN A C 1
ATOM 813 O O . GLN A 1 107 ? -2.394 -16.018 8.639 1.00 96.38 107 GLN A O 1
ATOM 818 N N . VAL A 1 108 ? -1.514 -14.352 7.400 1.00 98.06 108 VAL A N 1
ATOM 819 C CA . VAL A 1 108 ? -2.539 -13.338 7.674 1.00 98.06 108 VAL A CA 1
ATOM 820 C C . VAL A 1 108 ? -3.847 -13.672 6.967 1.00 98.06 108 VAL A C 1
ATOM 822 O O . VAL A 1 108 ? -4.915 -13.478 7.550 1.00 98.06 108 VAL A O 1
ATOM 825 N N . LYS A 1 109 ? -3.770 -14.201 5.738 1.00 97.69 109 LYS A N 1
ATOM 826 C CA . LYS A 1 109 ? -4.917 -14.485 4.860 1.00 97.69 109 LYS A CA 1
ATOM 827 C C . LYS A 1 109 ? -5.858 -13.277 4.766 1.00 97.69 109 LYS A C 1
ATOM 829 O O . LYS A 1 109 ? -7.007 -13.381 5.200 1.00 97.69 109 LYS A O 1
ATOM 834 N N . PRO A 1 110 ? -5.350 -12.109 4.333 1.00 98.31 110 PRO A N 1
ATOM 835 C CA . PRO A 1 110 ? -6.057 -10.845 4.475 1.00 98.31 110 PRO A CA 1
ATOM 836 C C . PRO A 1 110 ? -7.352 -10.796 3.663 1.00 98.31 110 PRO A C 1
ATOM 838 O O . PRO A 1 110 ? -7.356 -11.089 2.470 1.00 98.31 110 PRO A O 1
ATOM 841 N N . CYS A 1 111 ? -8.423 -10.305 4.287 1.00 97.94 111 CYS A N 1
ATOM 842 C CA . CYS A 1 111 ? -9.639 -9.911 3.581 1.00 97.94 111 CYS A CA 1
ATOM 843 C C . CYS A 1 111 ? -9.500 -8.542 2.904 1.00 97.94 111 CYS A C 1
ATOM 845 O O . CYS A 1 111 ? -10.290 -8.211 2.019 1.00 97.94 111 CYS A O 1
ATOM 847 N N . ALA A 1 112 ? -8.514 -7.740 3.318 1.00 98.81 112 ALA A N 1
ATOM 848 C CA . ALA A 1 112 ? -8.121 -6.527 2.623 1.00 98.81 112 ALA A CA 1
ATOM 849 C C . ALA A 1 112 ? -6.645 -6.168 2.840 1.00 98.81 112 ALA A C 1
ATOM 851 O O . ALA A 1 112 ? -6.057 -6.507 3.870 1.00 98.81 112 ALA A O 1
ATOM 852 N N . ILE A 1 113 ? -6.062 -5.450 1.879 1.00 98.94 113 ILE A N 1
ATOM 853 C CA . ILE A 1 113 ? -4.653 -5.042 1.887 1.00 98.94 113 ILE A CA 1
ATOM 854 C C . ILE A 1 113 ? -4.529 -3.542 1.594 1.00 98.94 113 ILE A C 1
ATOM 856 O O . ILE A 1 113 ? -5.090 -3.047 0.619 1.00 98.94 113 ILE A O 1
ATOM 860 N N . VAL A 1 114 ? -3.739 -2.812 2.378 1.00 98.94 114 VAL A N 1
ATOM 861 C CA . VAL A 1 114 ? -3.303 -1.455 2.010 1.00 98.94 114 VAL A CA 1
ATOM 862 C C . VAL A 1 114 ? -1.791 -1.388 2.103 1.00 98.94 114 VAL A C 1
ATOM 864 O O . VAL A 1 114 ? -1.214 -1.554 3.173 1.00 98.94 114 VAL A O 1
ATOM 867 N N . THR A 1 115 ? -1.140 -1.151 0.975 1.00 98.88 115 THR A N 1
ATOM 868 C CA . THR A 1 115 ? 0.314 -0.981 0.935 1.00 98.88 115 THR A CA 1
ATOM 869 C C . THR A 1 115 ? 0.643 0.506 0.932 1.00 98.88 115 THR A C 1
ATOM 871 O O . THR A 1 115 ? -0.024 1.287 0.253 1.00 98.88 115 THR A O 1
ATOM 874 N N . PHE A 1 116 ? 1.657 0.908 1.690 1.00 98.81 116 PHE A N 1
ATOM 875 C CA . PHE A 1 116 ? 2.129 2.287 1.742 1.00 98.81 116 PHE A CA 1
ATOM 876 C C . PHE A 1 116 ? 3.579 2.369 1.293 1.00 98.81 116 PHE A C 1
ATOM 878 O O . PHE A 1 116 ? 4.377 1.467 1.554 1.00 98.81 116 PHE A O 1
ATOM 885 N N . SER A 1 117 ? 3.944 3.468 0.644 1.00 98.06 117 SER A N 1
ATOM 886 C CA . SER A 1 117 ? 5.353 3.782 0.427 1.00 98.06 117 SER A CA 1
ATOM 887 C C . SER A 1 117 ? 5.608 5.281 0.393 1.00 98.06 117 SER A C 1
ATOM 889 O O . SER A 1 117 ? 4.696 6.083 0.195 1.00 98.06 117 SER A O 1
ATOM 891 N N . TRP A 1 118 ? 6.854 5.669 0.627 1.00 96.19 118 TRP A N 1
ATOM 892 C CA . TRP A 1 118 ? 7.278 7.061 0.565 1.00 96.19 118 TRP A CA 1
ATOM 893 C C . TRP A 1 118 ? 7.376 7.584 -0.876 1.00 96.19 118 TRP A C 1
ATOM 895 O O . TRP A 1 118 ? 7.806 6.877 -1.788 1.00 96.19 118 TRP A O 1
ATOM 905 N N . THR A 1 119 ? 7.047 8.861 -1.066 1.00 93.81 119 THR A N 1
ATOM 906 C CA . THR A 1 119 ? 7.347 9.628 -2.280 1.00 93.81 119 THR A CA 1
ATOM 907 C C . THR A 1 119 ? 7.890 11.011 -1.919 1.00 93.81 119 THR A C 1
ATOM 909 O O . THR A 1 119 ? 7.564 11.579 -0.874 1.00 93.81 119 THR A O 1
ATOM 912 N N . SER A 1 120 ? 8.680 11.617 -2.810 1.00 89.56 120 SER A N 1
ATOM 913 C CA . SER A 1 120 ? 9.092 13.021 -2.659 1.00 89.56 120 SER A CA 1
ATOM 914 C C . SER A 1 120 ? 7.886 13.970 -2.625 1.00 89.56 120 SER A C 1
ATOM 916 O O . SER A 1 120 ? 7.957 15.035 -2.002 1.00 89.56 120 SER A O 1
ATOM 918 N N . GLY A 1 121 ? 6.766 13.538 -3.206 1.00 82.50 121 GLY A N 1
ATOM 919 C CA . GLY A 1 121 ? 5.523 14.283 -3.296 1.00 82.50 121 GLY A CA 1
ATOM 920 C C . GLY A 1 121 ? 5.482 15.214 -4.505 1.00 82.50 121 GLY A C 1
ATOM 921 O O . GLY A 1 121 ? 6.491 15.514 -5.152 1.00 82.50 121 GLY A O 1
ATOM 922 N N . ARG A 1 122 ? 4.287 15.705 -4.824 1.00 79.75 122 ARG A N 1
ATOM 923 C CA . ARG A 1 122 ? 4.081 16.693 -5.879 1.00 79.75 122 ARG A CA 1
ATOM 924 C C . ARG A 1 122 ? 4.677 18.021 -5.434 1.00 79.75 122 ARG A C 1
ATOM 926 O O . ARG A 1 122 ? 4.384 18.520 -4.348 1.00 79.75 122 ARG A O 1
ATOM 933 N N . ILE A 1 123 ? 5.423 18.665 -6.334 1.00 65.38 123 ILE A N 1
ATOM 934 C CA . ILE A 1 123 ? 5.976 20.015 -6.113 1.00 65.38 123 ILE A CA 1
ATOM 935 C C . ILE A 1 123 ? 4.864 20.988 -5.678 1.00 65.38 123 ILE A C 1
ATOM 937 O O . ILE A 1 123 ? 5.033 21.745 -4.726 1.00 65.38 123 ILE A O 1
ATOM 941 N N . ASN A 1 124 ? 3.694 20.902 -6.320 1.00 69.75 124 ASN A N 1
ATOM 942 C CA . ASN A 1 124 ? 2.536 21.751 -6.021 1.00 69.75 124 ASN A CA 1
ATOM 943 C C . ASN A 1 124 ? 1.707 21.278 -4.809 1.00 69.75 124 ASN A C 1
ATOM 945 O O . ASN A 1 124 ? 0.878 22.039 -4.323 1.00 69.75 124 ASN A O 1
ATOM 949 N N . GLY A 1 125 ? 1.921 20.050 -4.323 1.00 67.19 125 GLY A N 1
ATOM 950 C CA . GLY A 1 125 ? 1.275 19.490 -3.125 1.00 67.19 125 GLY A CA 1
ATOM 951 C C . GLY A 1 125 ? 2.033 19.799 -1.830 1.00 67.19 125 GLY A C 1
ATOM 952 O O . GLY A 1 125 ? 1.679 19.329 -0.750 1.00 67.19 125 GLY A O 1
ATOM 953 N N . GLY A 1 126 ? 3.125 20.567 -1.921 1.00 81.00 126 GLY A N 1
ATOM 954 C CA . GLY A 1 126 ? 3.942 20.948 -0.773 1.00 81.00 126 GLY A CA 1
ATOM 955 C C . GLY A 1 126 ? 4.693 19.784 -0.123 1.00 81.00 126 GLY A C 1
ATOM 956 O O . GLY A 1 126 ? 5.360 20.022 0.885 1.00 81.00 126 GLY A O 1
ATOM 957 N N . GLY A 1 127 ? 4.633 18.574 -0.693 1.00 89.12 127 GLY A N 1
ATOM 958 C CA . GLY A 1 127 ? 5.177 17.336 -0.129 1.00 89.12 127 GLY A CA 1
ATOM 959 C C . GLY A 1 127 ? 4.296 16.692 0.947 1.00 89.12 127 GLY A C 1
ATOM 960 O O . GLY A 1 127 ? 4.785 15.845 1.685 1.00 89.12 127 GLY A O 1
ATOM 961 N N . LYS A 1 128 ? 3.027 17.099 1.081 1.00 94.69 128 LYS A N 1
ATOM 962 C CA . LYS A 1 128 ? 2.064 16.567 2.068 1.00 94.69 128 LYS A CA 1
ATOM 963 C C . LYS A 1 128 ? 1.052 15.609 1.426 1.00 94.69 128 LYS A C 1
ATOM 965 O O . LYS A 1 128 ? -0.109 15.563 1.822 1.00 94.69 128 LYS A O 1
ATOM 970 N N . ASP A 1 129 ? 1.469 14.902 0.385 1.00 95.50 129 ASP A N 1
ATOM 971 C CA . ASP A 1 129 ? 0.573 14.107 -0.449 1.00 95.50 129 ASP A CA 1
ATOM 972 C C . ASP A 1 129 ? 0.123 12.811 0.241 1.00 95.50 129 ASP A C 1
ATOM 974 O O . ASP A 1 129 ? 0.899 12.153 0.936 1.00 95.50 129 ASP A O 1
ATOM 978 N N . TRP A 1 130 ? -1.141 12.454 0.018 1.00 97.81 130 TRP A N 1
ATOM 979 C CA . TRP A 1 130 ? -1.722 11.143 0.307 1.00 97.81 130 TRP A CA 1
ATOM 980 C C . TRP A 1 130 ? -2.278 10.580 -1.007 1.00 97.81 130 TRP A C 1
ATOM 982 O O . TRP A 1 130 ? -3.458 10.722 -1.341 1.00 97.81 130 TRP A O 1
ATOM 992 N N . GLU A 1 131 ? -1.370 10.054 -1.817 1.00 97.44 131 GLU A N 1
ATOM 993 C CA . GLU A 1 131 ? -1.586 9.666 -3.208 1.00 97.44 131 GLU A CA 1
ATOM 994 C C . GLU A 1 131 ? -2.161 8.258 -3.285 1.00 97.44 131 GLU A C 1
ATOM 996 O O . GLU A 1 131 ? -1.451 7.272 -3.134 1.00 97.44 131 GLU A O 1
ATOM 1001 N N . ILE A 1 132 ? -3.470 8.160 -3.495 1.00 98.44 132 ILE A N 1
ATOM 1002 C CA . ILE A 1 132 ? -4.174 6.883 -3.573 1.00 98.44 132 ILE A CA 1
ATOM 1003 C C . ILE A 1 132 ? -4.059 6.369 -5.005 1.00 98.44 132 ILE A C 1
ATOM 1005 O O . ILE A 1 132 ? -4.715 6.886 -5.914 1.00 98.44 132 ILE A O 1
ATOM 1009 N N . GLU A 1 133 ? -3.255 5.334 -5.206 1.00 98.19 133 GLU A N 1
ATOM 1010 C CA . GLU A 1 133 ? -3.055 4.745 -6.524 1.00 98.19 133 GLU A CA 1
ATOM 1011 C C . GLU A 1 133 ? -4.317 4.013 -6.976 1.00 98.19 133 GLU A C 1
ATOM 1013 O O . GLU A 1 133 ? -4.784 3.059 -6.346 1.00 98.19 133 GLU A O 1
ATOM 1018 N N . ASN A 1 134 ? -4.879 4.439 -8.105 1.00 98.19 134 ASN A N 1
ATOM 1019 C CA . ASN A 1 134 ? -6.041 3.789 -8.702 1.00 98.19 134 ASN A CA 1
ATOM 1020 C C . ASN A 1 134 ? -5.669 2.503 -9.449 1.00 98.19 134 ASN A C 1
ATOM 1022 O O . ASN A 1 134 ? -6.545 1.700 -9.771 1.00 98.19 134 ASN A O 1
ATOM 1026 N N . ARG A 1 135 ? -4.391 2.323 -9.798 1.00 98.06 135 ARG A N 1
ATOM 1027 C CA . ARG A 1 135 ? -3.915 1.174 -10.572 1.00 98.06 135 ARG A CA 1
ATOM 1028 C C . ARG A 1 135 ? -2.410 0.985 -10.461 1.00 98.06 135 ARG A C 1
ATOM 1030 O O . ARG A 1 135 ? -1.683 1.963 -10.391 1.00 98.06 135 ARG A O 1
ATOM 1037 N N . ASN A 1 136 ? -1.957 -0.258 -10.576 1.00 98.31 136 ASN A N 1
ATOM 1038 C CA . ASN A 1 136 ? -0.544 -0.615 -10.668 1.00 98.31 136 ASN A CA 1
ATOM 1039 C C . ASN A 1 136 ? -0.258 -1.433 -11.933 1.00 98.31 136 ASN A C 1
ATOM 1041 O O . ASN A 1 136 ? -1.152 -2.083 -12.490 1.00 98.31 136 ASN A O 1
ATOM 1045 N N . ARG A 1 137 ? 0.987 -1.392 -12.412 1.00 97.88 137 ARG A N 1
ATOM 1046 C CA . ARG A 1 137 ? 1.392 -1.915 -13.722 1.00 97.88 137 ARG A CA 1
ATOM 1047 C C . ARG A 1 137 ? 2.253 -3.172 -13.637 1.00 97.88 137 ARG A C 1
ATOM 1049 O O . ARG A 1 137 ? 3.256 -3.201 -12.934 1.00 97.88 137 ARG A O 1
ATOM 1056 N N . ASN A 1 138 ? 1.942 -4.155 -14.483 1.00 97.88 138 ASN A N 1
ATOM 1057 C CA . ASN A 1 138 ? 2.731 -5.375 -14.656 1.00 97.88 138 ASN A CA 1
ATOM 1058 C C . ASN A 1 138 ? 3.994 -5.115 -15.502 1.00 97.88 138 ASN A C 1
ATOM 1060 O O . ASN A 1 138 ? 4.043 -5.447 -16.692 1.00 97.88 138 ASN A O 1
ATOM 1064 N N . ARG A 1 139 ? 4.971 -4.390 -14.953 1.00 97.25 139 ARG A N 1
ATOM 1065 C CA . ARG A 1 139 ? 6.057 -3.801 -15.753 1.00 97.25 139 ARG A CA 1
ATOM 1066 C C . ARG A 1 139 ? 7.027 -4.833 -16.308 1.00 97.25 139 ARG A C 1
ATOM 1068 O O . ARG A 1 139 ? 7.389 -5.805 -15.655 1.00 97.25 139 ARG A O 1
ATOM 1075 N N . THR A 1 140 ? 7.525 -4.529 -17.502 1.00 97.06 140 THR A N 1
ATOM 1076 C CA . THR A 1 140 ? 8.592 -5.275 -18.186 1.00 97.06 140 THR A CA 1
ATOM 1077 C C . THR A 1 140 ? 9.993 -4.714 -17.942 1.00 97.06 140 THR A C 1
ATOM 1079 O O . THR A 1 140 ? 10.946 -5.168 -18.562 1.00 97.06 140 THR A O 1
ATOM 1082 N N . SER A 1 141 ? 10.118 -3.672 -17.125 1.00 96.19 141 SER A N 1
ATOM 1083 C CA . SER A 1 141 ? 11.384 -3.011 -16.814 1.00 96.19 141 SER A CA 1
ATOM 1084 C C . SER A 1 141 ? 11.268 -2.358 -15.447 1.00 96.19 141 SER A C 1
ATOM 1086 O O . SER A 1 141 ? 10.269 -1.682 -15.178 1.00 96.19 141 SER A O 1
ATOM 1088 N N . TRP A 1 142 ? 12.305 -2.525 -14.632 1.00 98.00 142 TRP A N 1
ATOM 1089 C CA . TRP A 1 142 ? 12.350 -2.068 -13.250 1.00 98.00 142 TRP A CA 1
ATOM 1090 C C . TRP A 1 142 ? 13.647 -1.305 -12.985 1.00 98.00 142 TRP A C 1
ATOM 1092 O O . TRP A 1 142 ? 14.675 -1.568 -13.605 1.00 98.00 142 TRP A O 1
ATOM 1102 N N . ILE A 1 143 ? 13.603 -0.328 -12.085 1.00 98.12 143 ILE A N 1
ATOM 1103 C CA . ILE A 1 143 ? 14.822 0.308 -11.571 1.00 98.12 143 ILE A CA 1
ATOM 1104 C C . ILE A 1 143 ? 15.522 -0.701 -10.655 1.00 98.12 143 ILE A C 1
ATOM 1106 O O . ILE A 1 143 ? 14.842 -1.391 -9.896 1.00 98.12 143 ILE A O 1
ATOM 1110 N N . ASN A 1 144 ? 16.852 -0.795 -10.751 1.00 98.38 144 ASN A N 1
ATOM 1111 C CA . ASN A 1 144 ? 17.653 -1.633 -9.859 1.00 98.38 144 ASN A CA 1
ATOM 1112 C C . ASN A 1 144 ? 17.406 -1.258 -8.396 1.00 98.38 144 ASN A C 1
ATOM 1114 O O . ASN A 1 144 ? 17.410 -0.070 -8.068 1.00 98.38 144 ASN A O 1
ATOM 1118 N N . ASP A 1 145 ? 17.213 -2.257 -7.544 1.00 97.44 145 ASP A N 1
ATOM 1119 C CA . ASP A 1 145 ? 17.194 -2.069 -6.095 1.00 97.44 145 ASP A CA 1
ATOM 1120 C C . ASP A 1 145 ? 18.617 -2.051 -5.515 1.00 97.44 145 ASP A C 1
ATOM 1122 O O . ASP A 1 145 ? 19.581 -1.669 -6.191 1.00 97.44 145 ASP A O 1
ATOM 1126 N N . TYR A 1 146 ? 18.731 -2.358 -4.226 1.00 95.88 146 TYR A N 1
ATOM 1127 C CA . TYR A 1 146 ? 19.952 -2.169 -3.459 1.00 95.88 146 TYR A CA 1
ATOM 1128 C C . TYR A 1 146 ? 20.823 -3.428 -3.360 1.00 95.88 146 TYR A C 1
ATOM 1130 O O . TYR A 1 146 ? 21.998 -3.299 -3.004 1.00 95.88 146 TYR A O 1
ATOM 1138 N N . GLU A 1 147 ? 20.308 -4.618 -3.687 1.00 93.56 147 GLU A N 1
ATOM 1139 C CA . GLU A 1 147 ? 21.003 -5.894 -3.484 1.00 93.56 147 GLU A CA 1
ATOM 1140 C C . GLU A 1 147 ? 20.870 -6.833 -4.694 1.00 93.56 147 GLU A C 1
ATOM 1142 O O . GLU A 1 147 ? 19.929 -6.776 -5.469 1.00 93.56 147 GLU A O 1
ATOM 1147 N N . ALA A 1 148 ? 21.897 -7.650 -4.948 1.00 95.56 148 ALA A N 1
ATOM 1148 C CA . ALA A 1 148 ? 21.866 -8.557 -6.087 1.00 95.56 148 ALA A CA 1
ATOM 1149 C C . ALA A 1 148 ? 21.056 -9.825 -5.743 1.00 95.56 148 ALA A C 1
ATOM 1151 O O . ALA A 1 148 ? 21.353 -10.446 -4.721 1.00 95.56 148 ALA A O 1
ATOM 1152 N N . PRO A 1 149 ? 20.170 -10.306 -6.637 1.00 96.12 149 PRO A N 1
ATOM 1153 C CA . PRO A 1 149 ? 19.924 -9.801 -7.991 1.00 96.12 149 PRO A CA 1
ATOM 1154 C C . PRO A 1 149 ? 19.009 -8.563 -8.043 1.00 96.12 149 PRO A C 1
ATOM 1156 O O . PRO A 1 149 ? 17.861 -8.623 -7.652 1.00 96.12 149 PRO A O 1
ATOM 1159 N N . TYR A 1 150 ? 19.467 -7.487 -8.698 1.00 97.19 150 TYR A N 1
ATOM 1160 C CA . TYR A 1 150 ? 18.830 -6.160 -8.612 1.00 97.19 150 TYR A CA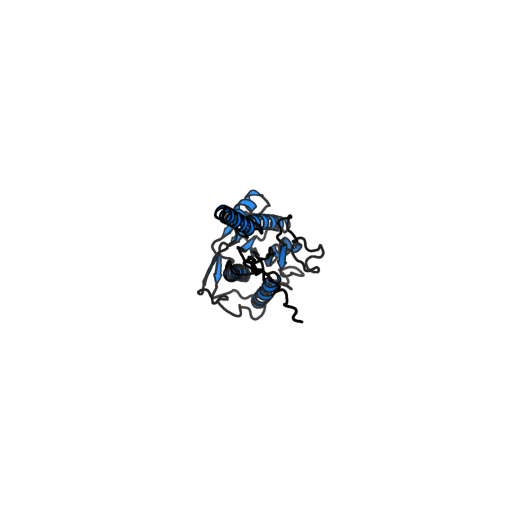 1
ATOM 1161 C C . TYR A 1 150 ? 17.451 -5.981 -9.278 1.00 97.19 150 TYR A C 1
ATOM 1163 O O . TYR A 1 150 ? 16.964 -4.860 -9.450 1.00 97.19 150 TYR A O 1
ATOM 1171 N N . GLN A 1 151 ? 16.883 -7.043 -9.831 1.00 97.38 151 GLN A N 1
ATOM 1172 C CA . GLN A 1 151 ? 15.666 -7.025 -10.640 1.00 97.38 151 GLN A CA 1
ATOM 1173 C C . GLN A 1 151 ? 14.791 -8.192 -10.204 1.00 97.38 151 GLN A C 1
ATOM 1175 O O . GLN A 1 151 ? 15.351 -9.210 -9.801 1.00 97.38 151 GLN A O 1
ATOM 1180 N N . PRO A 1 152 ? 13.458 -8.123 -10.371 1.00 97.00 152 PRO A N 1
ATOM 1181 C CA . PRO A 1 152 ? 12.600 -9.263 -10.076 1.00 97.00 152 PRO A CA 1
ATOM 1182 C C . PRO A 1 152 ? 13.052 -10.526 -10.816 1.00 97.00 152 PRO A C 1
ATOM 1184 O O . PRO A 1 152 ? 13.365 -10.468 -12.008 1.00 97.00 152 PRO A O 1
ATOM 1187 N N . ASP A 1 153 ? 12.984 -11.681 -10.149 1.00 93.88 153 ASP A N 1
ATOM 1188 C CA . ASP A 1 153 ? 13.325 -12.988 -10.744 1.00 93.88 153 ASP A CA 1
ATOM 1189 C C . ASP A 1 153 ? 12.510 -13.298 -12.007 1.00 93.88 153 ASP A C 1
ATOM 1191 O O . ASP A 1 153 ? 12.924 -14.065 -12.881 1.00 93.88 153 ASP A O 1
ATOM 1195 N N . ARG A 1 154 ? 11.329 -12.682 -12.111 1.00 93.88 154 ARG A N 1
ATOM 1196 C CA . ARG A 1 154 ? 10.461 -12.747 -13.276 1.00 93.88 154 ARG A CA 1
ATOM 1197 C C . ARG A 1 154 ? 10.031 -11.349 -13.699 1.00 93.88 154 ARG A C 1
ATOM 1199 O O . ARG A 1 154 ? 9.460 -10.593 -12.918 1.00 93.88 154 ARG A O 1
ATOM 1206 N N . VAL A 1 155 ? 10.237 -11.041 -14.978 1.00 94.62 155 VAL A N 1
ATOM 1207 C CA . VAL A 1 155 ? 9.834 -9.772 -15.587 1.00 94.62 155 VAL A CA 1
ATOM 1208 C C . VAL A 1 155 ? 8.998 -10.048 -16.845 1.00 94.62 155 VAL A C 1
ATOM 1210 O O . VAL A 1 155 ? 9.530 -10.598 -17.811 1.00 94.62 155 VAL A O 1
ATOM 1213 N N . PRO A 1 156 ? 7.709 -9.661 -16.884 1.00 95.38 156 PRO A N 1
ATOM 1214 C CA . PRO A 1 156 ? 6.934 -9.053 -15.800 1.00 95.38 156 PRO A CA 1
ATOM 1215 C C . PRO A 1 156 ? 6.589 -10.067 -14.684 1.00 95.38 156 PRO A C 1
ATOM 1217 O O . PRO A 1 156 ? 6.564 -11.266 -14.960 1.00 95.38 156 PRO A O 1
ATOM 1220 N N . PRO A 1 157 ? 6.331 -9.623 -13.439 1.00 93.44 157 PRO A N 1
ATOM 1221 C CA . PRO A 1 157 ? 6.174 -10.533 -12.296 1.00 93.44 157 PRO A CA 1
ATOM 1222 C C . PRO A 1 157 ? 4.938 -11.439 -12.377 1.00 93.44 157 PRO A C 1
ATOM 1224 O O . PRO A 1 157 ? 4.979 -12.579 -11.918 1.00 93.44 157 PRO A O 1
ATOM 1227 N N . ASP A 1 158 ? 3.858 -10.967 -12.995 1.00 96.12 158 ASP A N 1
ATOM 1228 C CA . ASP A 1 158 ? 2.587 -11.684 -13.083 1.00 96.12 158 ASP A CA 1
ATOM 1229 C C . ASP A 1 158 ? 2.362 -12.234 -14.494 1.00 96.12 158 ASP A C 1
ATOM 1231 O O . ASP A 1 158 ? 2.224 -11.484 -15.460 1.00 96.12 158 ASP A O 1
ATOM 1235 N N . ASP A 1 159 ? 2.325 -13.560 -14.613 1.00 94.50 159 ASP A N 1
ATOM 1236 C CA . ASP A 1 159 ? 2.122 -14.278 -15.875 1.00 94.50 159 ASP A CA 1
ATOM 1237 C C . ASP A 1 159 ? 0.649 -14.427 -16.274 1.00 94.50 159 ASP A C 1
ATOM 1239 O O . ASP A 1 159 ? 0.357 -14.780 -17.418 1.00 94.50 159 ASP A O 1
ATOM 1243 N N . SER A 1 160 ? -0.285 -14.126 -15.368 1.00 96.06 160 SER A N 1
ATOM 1244 C CA . SER A 1 160 ? -1.724 -14.157 -15.651 1.00 96.06 160 SER A CA 1
ATOM 1245 C C . SER A 1 160 ? -2.203 -12.922 -16.418 1.00 96.06 160 SER A C 1
ATOM 1247 O O . SER A 1 160 ? -3.323 -12.901 -16.930 1.00 96.06 160 SER A O 1
ATOM 1249 N N . MET A 1 161 ? -1.357 -11.894 -16.518 1.00 97.50 161 MET A N 1
ATOM 1250 C CA . MET A 1 161 ? -1.654 -10.629 -17.179 1.00 97.50 161 MET A CA 1
ATOM 1251 C C . MET A 1 161 ? -0.660 -10.349 -18.300 1.00 97.50 161 MET A C 1
ATOM 1253 O O . MET A 1 161 ? 0.526 -10.656 -18.212 1.00 97.50 161 MET A O 1
ATOM 1257 N N . ALA A 1 162 ? -1.134 -9.686 -19.357 1.00 97.94 162 ALA A N 1
ATOM 1258 C CA . ALA A 1 162 ? -0.249 -9.244 -20.424 1.00 97.94 162 ALA A CA 1
ATOM 1259 C C . ALA A 1 162 ? 0.841 -8.289 -19.884 1.00 97.94 162 ALA A C 1
ATOM 1261 O O . ALA A 1 162 ? 0.589 -7.520 -18.945 1.00 97.94 162 ALA A O 1
ATOM 1262 N N . PRO A 1 163 ? 2.036 -8.275 -20.495 1.00 97.81 163 PRO A N 1
ATOM 1263 C CA . PRO A 1 163 ? 3.067 -7.301 -20.169 1.00 97.81 163 PRO A CA 1
ATOM 1264 C C . PRO A 1 163 ? 2.537 -5.859 -20.206 1.00 97.81 163 PRO A C 1
ATOM 1266 O O . PRO A 1 163 ? 1.843 -5.466 -21.144 1.00 97.81 163 PRO A O 1
ATOM 1269 N N . ASN A 1 164 ? 2.879 -5.058 -19.196 1.00 97.50 164 ASN A N 1
ATOM 1270 C CA . ASN A 1 164 ? 2.438 -3.670 -19.000 1.00 97.50 164 ASN A CA 1
ATOM 1271 C C . ASN A 1 164 ? 0.925 -3.459 -18.803 1.00 97.50 164 ASN A C 1
ATOM 1273 O O . ASN A 1 164 ? 0.476 -2.303 -18.828 1.00 97.50 164 ASN A O 1
ATOM 1277 N N . ALA A 1 165 ? 0.151 -4.527 -18.588 1.00 98.12 165 ALA A N 1
ATOM 1278 C CA . ALA A 1 165 ? -1.255 -4.423 -18.221 1.00 98.12 165 ALA A CA 1
ATOM 1279 C C . ALA A 1 165 ? -1.434 -3.814 -16.822 1.00 98.12 165 ALA A C 1
ATOM 1281 O O . ALA A 1 165 ? -0.539 -3.865 -15.975 1.00 98.12 165 ALA A O 1
ATOM 1282 N N . TRP A 1 166 ? -2.607 -3.223 -16.602 1.00 98.19 166 TRP A N 1
ATOM 1283 C CA . TRP A 1 166 ? -2.982 -2.594 -15.341 1.00 98.19 166 TRP A CA 1
ATOM 1284 C C . TRP A 1 166 ? -3.824 -3.544 -14.496 1.00 98.19 166 TRP A C 1
ATOM 1286 O O . TRP A 1 166 ? -4.770 -4.150 -15.004 1.00 98.19 166 TRP A O 1
ATOM 1296 N N . ARG A 1 167 ? -3.530 -3.598 -13.199 1.00 98.25 167 ARG A N 1
ATOM 1297 C CA . ARG A 1 167 ? -4.494 -4.008 -12.175 1.00 98.25 167 ARG A CA 1
ATOM 1298 C C . ARG A 1 167 ? -5.031 -2.754 -11.500 1.00 98.25 167 ARG A C 1
ATOM 1300 O O . ARG A 1 167 ? -4.285 -1.796 -11.329 1.00 98.25 167 ARG A O 1
ATOM 1307 N N . TYR A 1 168 ? -6.314 -2.747 -11.159 1.00 98.50 168 TYR A N 1
ATOM 1308 C CA . TYR A 1 168 ? -6.989 -1.587 -10.579 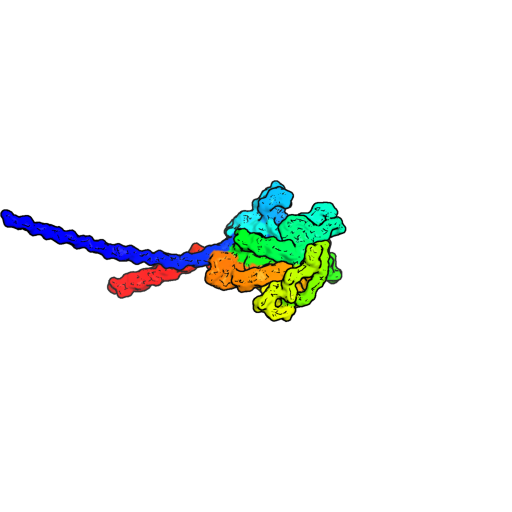1.00 98.50 168 TYR A CA 1
ATOM 1309 C C . TYR A 1 168 ? -7.200 -1.778 -9.082 1.00 98.50 168 TYR A C 1
ATOM 1311 O O . TYR A 1 168 ? -7.446 -2.895 -8.630 1.00 98.50 168 TYR A O 1
ATOM 1319 N N . SER A 1 169 ? -7.102 -0.682 -8.338 1.00 98.62 169 SER A N 1
ATOM 1320 C CA . SER A 1 169 ? -7.393 -0.641 -6.911 1.00 98.62 169 SER A CA 1
ATOM 1321 C C . SER A 1 169 ? -8.844 -1.025 -6.654 1.00 98.62 169 SER A C 1
ATOM 1323 O O . SER A 1 169 ? -9.756 -0.548 -7.332 1.00 98.62 169 SER A O 1
ATOM 1325 N N . SER A 1 170 ? -9.047 -1.889 -5.665 1.00 98.56 170 SER A N 1
ATOM 1326 C CA . SER A 1 170 ? -10.364 -2.261 -5.140 1.00 98.56 170 SER A CA 1
ATOM 1327 C C . SER A 1 170 ? -10.648 -1.604 -3.786 1.00 98.56 170 SER A C 1
ATOM 1329 O O . SER A 1 170 ? -11.652 -1.908 -3.145 1.00 98.56 170 SER A O 1
ATOM 1331 N N . LEU A 1 171 ? -9.795 -0.666 -3.353 1.00 98.75 171 LEU A N 1
ATOM 1332 C CA . LEU A 1 171 ? -10.106 0.217 -2.231 1.00 98.75 171 LEU A CA 1
ATOM 1333 C C . LEU A 1 171 ? -11.286 1.142 -2.575 1.00 98.75 171 LEU A C 1
ATOM 1335 O O . LEU A 1 171 ? -11.461 1.522 -3.736 1.00 98.75 171 LEU A O 1
ATOM 1339 N N . PRO A 1 172 ? -12.047 1.619 -1.572 1.00 98.62 172 PRO A N 1
ATOM 1340 C CA . PRO A 1 172 ? -13.026 2.687 -1.757 1.00 98.62 172 PRO A CA 1
ATOM 1341 C C . PRO A 1 172 ? -12.318 4.050 -1.914 1.00 98.62 172 PRO A C 1
ATOM 1343 O O . PRO A 1 172 ? -12.454 4.944 -1.078 1.00 98.62 172 PRO A O 1
ATOM 1346 N N . THR A 1 173 ? -11.531 4.206 -2.983 1.00 98.56 173 THR A N 1
ATOM 1347 C CA . THR A 1 173 ? -10.559 5.299 -3.186 1.00 98.56 173 THR A CA 1
ATOM 1348 C C . THR A 1 173 ? -11.180 6.688 -3.066 1.00 98.56 173 THR A C 1
ATOM 1350 O O . THR A 1 173 ? -10.634 7.545 -2.376 1.00 98.56 173 THR A O 1
ATOM 1353 N N . LEU A 1 174 ? -12.361 6.903 -3.653 1.00 98.56 174 LEU A N 1
ATOM 1354 C CA . LEU A 1 174 ? -13.075 8.180 -3.556 1.00 98.56 174 LEU A CA 1
ATOM 1355 C C . LEU A 1 174 ? -13.564 8.470 -2.130 1.00 98.56 174 LEU A C 1
ATOM 1357 O O . LEU A 1 174 ? -13.491 9.611 -1.677 1.00 98.56 174 LEU A O 1
ATOM 1361 N N . ALA A 1 175 ? -14.046 7.453 -1.409 1.00 98.81 175 ALA A N 1
ATOM 1362 C CA . ALA A 1 175 ? -14.473 7.625 -0.022 1.00 98.81 175 ALA A CA 1
ATOM 1363 C C . ALA A 1 175 ? -13.276 7.960 0.878 1.00 98.81 175 ALA A C 1
ATOM 1365 O O . ALA A 1 175 ? -13.360 8.890 1.678 1.00 98.81 175 ALA A O 1
ATOM 1366 N N . ILE A 1 176 ? -12.149 7.265 0.687 1.00 98.88 176 ILE A N 1
ATOM 1367 C CA . ILE A 1 176 ? -10.889 7.534 1.392 1.00 98.88 176 ILE A CA 1
ATOM 1368 C C . ILE A 1 176 ? -10.413 8.960 1.099 1.00 98.88 176 ILE A C 1
ATOM 1370 O O . ILE A 1 176 ? -10.197 9.725 2.037 1.00 98.88 176 ILE A O 1
ATOM 1374 N N . GLN A 1 177 ? -10.308 9.347 -0.179 1.00 98.75 177 GLN A N 1
ATOM 1375 C CA . GLN A 1 177 ? -9.884 10.690 -0.584 1.00 98.75 177 GLN A CA 1
ATOM 1376 C C . GLN A 1 177 ? -10.726 11.767 0.108 1.00 98.75 177 GLN A C 1
ATOM 1378 O O . GLN A 1 177 ? -10.189 12.703 0.704 1.00 98.75 177 GLN A O 1
ATOM 1383 N N . ASN A 1 178 ? -12.051 11.638 0.026 1.00 98.75 178 ASN A N 1
ATOM 1384 C CA . ASN A 1 178 ? -12.968 12.624 0.581 1.00 98.75 178 ASN A CA 1
ATOM 1385 C C . ASN A 1 178 ? -12.866 12.691 2.107 1.00 98.75 178 ASN A C 1
ATOM 1387 O O . ASN A 1 178 ? -12.816 13.789 2.656 1.00 98.75 178 ASN A O 1
ATOM 1391 N N . ALA A 1 179 ? -12.802 11.545 2.789 1.00 98.88 179 ALA A N 1
ATOM 1392 C CA . ALA A 1 179 ? -12.728 11.492 4.245 1.00 98.88 179 ALA A CA 1
ATOM 1393 C C . ALA A 1 179 ? -11.409 12.068 4.781 1.00 98.88 179 ALA A C 1
ATOM 1395 O O . ALA A 1 179 ? -11.434 12.865 5.718 1.00 98.88 179 ALA A O 1
ATOM 1396 N N . VAL A 1 180 ? -10.271 11.725 4.167 1.00 98.69 180 VAL A N 1
ATOM 1397 C CA . VAL A 1 180 ? -8.955 12.246 4.574 1.00 98.69 180 VAL A CA 1
ATOM 1398 C C . VAL A 1 180 ? -8.897 13.765 4.398 1.00 98.69 180 VAL A C 1
ATOM 1400 O O . VAL A 1 180 ? -8.513 14.476 5.328 1.00 98.69 180 VAL A O 1
ATOM 1403 N N . ASN A 1 181 ? -9.351 14.279 3.250 1.00 98.38 181 ASN A N 1
ATOM 1404 C CA . ASN A 1 181 ? -9.384 15.722 2.999 1.00 98.38 181 ASN A CA 1
ATOM 1405 C C . ASN A 1 181 ? -10.354 16.457 3.937 1.00 98.38 181 ASN A C 1
ATOM 1407 O O . ASN A 1 181 ? -10.032 17.537 4.428 1.00 98.38 181 ASN A O 1
ATOM 1411 N N . ALA A 1 182 ? -11.527 15.878 4.212 1.00 98.62 182 ALA A N 1
ATOM 1412 C CA . ALA A 1 182 ? -12.520 16.478 5.102 1.00 98.62 182 ALA A CA 1
ATOM 1413 C C . ALA A 1 182 ? -12.062 16.517 6.568 1.00 98.62 182 ALA A C 1
ATOM 1415 O O . ALA A 1 182 ? -12.432 17.436 7.296 1.00 98.62 182 ALA A O 1
ATOM 1416 N N . ALA A 1 183 ? -11.254 15.546 7.002 1.00 98.31 183 ALA A N 1
ATOM 1417 C CA . ALA A 1 183 ? -10.743 15.487 8.367 1.00 98.31 183 ALA A CA 1
ATOM 1418 C C . ALA A 1 183 ? -9.686 16.564 8.670 1.00 98.31 183 ALA A C 1
ATOM 1420 O O . ALA A 1 183 ? -9.449 16.870 9.836 1.00 98.31 183 ALA A O 1
ATOM 1421 N N . GLY A 1 184 ? -9.047 17.140 7.643 1.00 96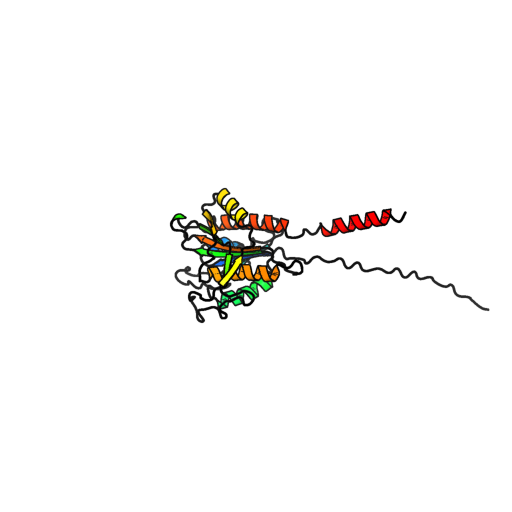.12 184 GLY A N 1
ATOM 1422 C CA . GLY A 1 184 ? -8.090 18.234 7.817 1.00 96.12 184 GLY A CA 1
ATOM 1423 C C . GLY A 1 184 ? -6.827 17.846 8.595 1.00 96.12 184 GLY A C 1
ATOM 1424 O O . GLY A 1 184 ? -6.246 18.689 9.272 1.00 96.12 184 GLY A O 1
ATOM 1425 N N . VAL A 1 185 ? -6.382 16.586 8.499 1.00 97.00 185 VAL A N 1
ATOM 1426 C CA . VAL A 1 185 ? -5.255 16.023 9.280 1.00 97.00 185 VAL A CA 1
ATOM 1427 C C . VAL A 1 185 ? -3.860 16.400 8.756 1.00 97.00 185 VAL A C 1
ATOM 1429 O O . VAL A 1 185 ? -2.883 15.723 9.051 1.00 97.00 185 VAL A O 1
ATOM 1432 N N . GLY A 1 186 ? -3.750 17.468 7.962 1.00 94.94 186 GLY A N 1
ATOM 1433 C CA . GLY A 1 186 ? -2.464 17.982 7.472 1.00 94.94 186 GLY A CA 1
ATOM 1434 C C . GLY A 1 186 ? -1.916 17.319 6.202 1.00 94.94 186 GLY A C 1
ATOM 1435 O O . GLY A 1 186 ? -0.833 17.692 5.757 1.00 94.94 186 GLY A O 1
ATOM 1436 N N . VAL A 1 187 ? -2.661 16.397 5.581 1.00 96.25 187 VAL A N 1
ATOM 1437 C CA . VAL A 1 187 ? -2.311 15.780 4.287 1.00 96.25 187 VAL A CA 1
ATOM 1438 C C . VAL A 1 187 ? -3.296 16.183 3.186 1.00 96.25 187 VAL A C 1
ATOM 1440 O O . VAL A 1 187 ? -4.432 16.562 3.466 1.00 96.25 187 VAL A O 1
ATOM 1443 N N . SER A 1 188 ? -2.863 16.097 1.929 1.00 96.38 188 SER A N 1
ATOM 1444 C CA . SER A 1 188 ? -3.688 16.332 0.739 1.00 96.38 188 SER A CA 1
ATOM 1445 C C . SER A 1 188 ? -3.890 15.031 -0.026 1.00 96.38 188 SER A C 1
ATOM 1447 O O . SER A 1 188 ? -2.986 14.561 -0.717 1.00 96.38 188 SER A O 1
ATOM 1449 N N . ALA A 1 189 ? -5.085 14.455 0.091 1.00 97.56 189 ALA A N 1
ATOM 1450 C CA . ALA A 1 189 ? -5.434 13.213 -0.578 1.00 97.56 189 ALA A CA 1
ATOM 1451 C C . ALA A 1 189 ? -5.953 13.439 -1.998 1.00 97.56 189 ALA A C 1
ATOM 1453 O O . ALA A 1 189 ? -6.797 14.307 -2.250 1.00 97.56 189 ALA A O 1
ATOM 1454 N N . TYR A 1 190 ? -5.504 12.601 -2.925 1.00 97.38 190 TYR A N 1
ATOM 1455 C CA . TYR A 1 190 ? -6.003 12.558 -4.297 1.00 97.38 190 TYR A CA 1
ATOM 1456 C C . TYR A 1 190 ? -5.858 11.153 -4.875 1.00 97.38 190 TYR A C 1
ATOM 1458 O O . TYR A 1 190 ? -5.059 10.354 -4.398 1.00 97.38 190 TYR A O 1
ATOM 1466 N N . ILE A 1 191 ? -6.623 10.869 -5.926 1.00 98.00 191 ILE A N 1
ATOM 1467 C CA . ILE A 1 191 ? -6.509 9.620 -6.679 1.00 98.00 191 ILE A CA 1
ATOM 1468 C C . ILE A 1 191 ? -5.513 9.817 -7.821 1.00 98.00 191 ILE A C 1
ATOM 1470 O O . ILE A 1 191 ? -5.707 10.707 -8.658 1.00 98.00 191 ILE A O 1
ATOM 1474 N N . ASP A 1 192 ? -4.477 8.985 -7.875 1.00 96.31 192 ASP A N 1
ATOM 1475 C CA . ASP A 1 192 ? -3.544 8.948 -8.996 1.00 96.31 192 ASP A CA 1
ATOM 1476 C C . ASP A 1 192 ? -3.854 7.819 -9.974 1.00 96.31 192 ASP A C 1
ATOM 1478 O O . ASP A 1 192 ? -4.320 6.742 -9.612 1.00 96.31 192 ASP A O 1
ATOM 1482 N N . ASN A 1 193 ? -3.643 8.094 -11.257 1.00 96.44 193 ASN A N 1
ATOM 1483 C CA . ASN A 1 193 ? -3.888 7.140 -12.333 1.00 96.44 193 ASN A CA 1
ATOM 1484 C C . ASN A 1 193 ? -2.602 6.789 -13.090 1.00 96.44 193 ASN A C 1
ATOM 1486 O O . ASN A 1 193 ? -2.689 6.198 -14.169 1.00 96.44 193 ASN A O 1
ATOM 1490 N N . ASN A 1 194 ? -1.421 7.146 -12.594 1.00 93.62 194 ASN A N 1
ATOM 1491 C CA . ASN A 1 194 ? -0.151 6.861 -13.263 1.00 93.62 194 ASN A CA 1
ATOM 1492 C C . ASN A 1 194 ? 0.552 5.625 -12.687 1.00 93.62 194 ASN A C 1
ATOM 1494 O O . ASN A 1 194 ? 1.409 5.062 -13.378 1.00 93.62 194 ASN A O 1
ATOM 1498 N N . GLY A 1 195 ? 0.117 5.157 -11.515 1.00 92.50 195 GLY A N 1
ATOM 1499 C CA . GLY A 1 195 ? 0.659 3.996 -10.822 1.00 92.50 195 GLY A CA 1
ATOM 1500 C C . GLY A 1 195 ? 1.884 4.344 -9.990 1.00 92.50 195 GLY A C 1
ATOM 1501 O O . GLY A 1 195 ? 2.509 5.382 -10.189 1.00 92.50 195 GLY A O 1
ATOM 1502 N N . GLY A 1 196 ? 2.277 3.420 -9.112 1.00 92.81 196 GLY A N 1
ATOM 1503 C CA . GLY A 1 196 ? 3.283 3.645 -8.064 1.00 92.81 196 GLY A CA 1
ATOM 1504 C C . GLY A 1 196 ? 4.744 3.798 -8.525 1.00 92.81 196 GLY A C 1
ATOM 1505 O O . GLY A 1 196 ? 5.661 3.523 -7.752 1.00 92.81 196 GLY A O 1
ATOM 1506 N N . GLY A 1 197 ? 5.011 4.192 -9.774 1.00 94.75 197 GLY A N 1
ATOM 1507 C CA . GLY A 1 197 ? 6.364 4.395 -10.313 1.00 94.75 197 GLY A CA 1
ATOM 1508 C C . GLY A 1 197 ? 6.982 3.140 -10.938 1.00 94.75 197 GLY A C 1
ATOM 1509 O O . GLY A 1 197 ? 6.280 2.274 -11.425 1.00 94.75 197 GLY A O 1
ATOM 1510 N N . SER A 1 198 ? 8.309 3.029 -11.014 1.00 96.25 198 SER A N 1
ATOM 1511 C CA . SER A 1 198 ? 9.000 1.887 -11.661 1.00 96.25 198 SER A CA 1
ATOM 1512 C C . SER A 1 198 ? 9.994 1.178 -10.742 1.00 96.25 198 SER A C 1
ATOM 1514 O O . SER A 1 198 ? 10.964 0.585 -11.212 1.00 96.25 198 SER A O 1
ATOM 1516 N N . PHE A 1 199 ? 9.766 1.299 -9.438 1.00 97.81 199 PHE A N 1
ATOM 1517 C CA . PHE A 1 199 ? 10.589 0.732 -8.378 1.00 97.81 199 PHE A CA 1
ATOM 1518 C C . PHE A 1 199 ? 9.716 -0.080 -7.405 1.00 97.81 199 PHE A C 1
ATOM 1520 O O . PHE A 1 199 ? 8.577 -0.415 -7.740 1.00 97.81 199 PHE A O 1
ATOM 1527 N N . LEU A 1 200 ? 10.214 -0.377 -6.204 1.00 98.06 200 LEU A N 1
ATOM 1528 C CA . LEU A 1 200 ? 9.548 -1.254 -5.237 1.00 98.06 200 LEU A CA 1
ATOM 1529 C C . LEU A 1 200 ? 8.149 -0.778 -4.803 1.00 98.06 200 LEU A C 1
ATOM 1531 O O . LEU A 1 200 ? 7.293 -1.618 -4.546 1.00 98.06 200 LEU A O 1
ATOM 1535 N N . SER A 1 201 ? 7.856 0.529 -4.813 1.00 98.00 201 SER A N 1
ATOM 1536 C CA . SER A 1 201 ? 6.501 1.060 -4.565 1.00 98.00 201 SER A CA 1
ATOM 1537 C C . SER A 1 201 ? 5.443 0.490 -5.520 1.00 98.00 201 SER A C 1
ATOM 1539 O O . SER A 1 201 ? 4.396 0.010 -5.091 1.00 98.00 201 SER A O 1
ATOM 1541 N N . GLU A 1 202 ? 5.731 0.490 -6.824 1.00 98.31 202 GLU A N 1
ATOM 1542 C CA . GLU A 1 202 ? 4.862 -0.111 -7.839 1.00 98.31 202 GLU A CA 1
ATOM 1543 C C . GLU A 1 202 ? 4.803 -1.628 -7.671 1.00 98.31 202 GLU A C 1
ATOM 1545 O O . GLU A 1 202 ? 3.740 -2.221 -7.830 1.00 98.31 202 GLU A O 1
ATOM 1550 N N . PHE A 1 203 ? 5.930 -2.255 -7.334 1.00 98.50 203 PHE A N 1
ATOM 1551 C CA . PHE A 1 203 ? 6.030 -3.704 -7.203 1.00 98.50 203 PHE A CA 1
ATOM 1552 C C . PHE A 1 203 ? 5.174 -4.246 -6.054 1.00 98.50 203 PHE A C 1
ATOM 1554 O O . PHE A 1 203 ? 4.369 -5.156 -6.274 1.00 98.50 203 PHE A O 1
ATOM 1561 N N . ILE A 1 204 ? 5.283 -3.660 -4.855 1.00 98.56 204 ILE A N 1
ATOM 1562 C CA . ILE A 1 204 ? 4.480 -4.065 -3.695 1.00 98.56 204 ILE A CA 1
ATOM 1563 C C . ILE A 1 204 ? 3.006 -3.673 -3.865 1.00 98.56 204 ILE A C 1
ATOM 1565 O O . ILE A 1 204 ? 2.116 -4.459 -3.537 1.00 98.56 204 ILE A O 1
ATOM 1569 N N . GLY A 1 205 ? 2.730 -2.504 -4.458 1.00 98.44 205 GLY A N 1
ATOM 1570 C CA . GLY A 1 205 ? 1.370 -2.098 -4.813 1.00 98.44 205 GLY A CA 1
ATOM 1571 C C . GLY A 1 205 ? 0.715 -3.097 -5.769 1.00 98.44 205 GLY A C 1
ATOM 1572 O O . GLY A 1 205 ? -0.405 -3.554 -5.532 1.00 98.44 205 GLY A O 1
ATOM 1573 N N . TYR A 1 206 ? 1.450 -3.527 -6.799 1.00 98.62 206 TYR A N 1
ATOM 1574 C CA . TYR A 1 206 ? 0.997 -4.546 -7.741 1.00 98.62 206 TYR A CA 1
ATOM 1575 C C . TYR A 1 206 ? 0.758 -5.902 -7.068 1.00 98.62 206 TYR A C 1
ATOM 1577 O O . TYR A 1 206 ? -0.259 -6.533 -7.356 1.00 98.62 206 TYR A O 1
ATOM 1585 N N . HIS A 1 207 ? 1.628 -6.336 -6.148 1.00 98.62 207 HIS A N 1
ATOM 1586 C CA . HIS A 1 207 ? 1.432 -7.569 -5.372 1.00 98.62 207 HIS A CA 1
ATOM 1587 C C . HIS A 1 207 ? 0.133 -7.541 -4.552 1.00 98.62 207 HIS A C 1
ATOM 1589 O O . HIS A 1 207 ? -0.602 -8.531 -4.536 1.00 98.62 207 HIS A O 1
ATOM 1595 N N . GLY A 1 208 ? -0.208 -6.387 -3.964 1.00 98.50 208 GLY A N 1
ATOM 1596 C CA . GLY A 1 208 ? -1.507 -6.132 -3.330 1.00 98.50 208 GLY A CA 1
ATOM 1597 C C . GLY A 1 208 ? -2.682 -6.435 -4.255 1.00 98.50 208 GLY A C 1
ATOM 1598 O O . GLY A 1 208 ? -3.549 -7.256 -3.942 1.00 98.50 208 GLY A O 1
ATOM 1599 N N . LEU A 1 209 ? -2.693 -5.791 -5.423 1.00 98.69 209 LEU A N 1
ATOM 1600 C CA . LEU A 1 209 ? -3.771 -5.945 -6.403 1.00 98.69 209 LEU A CA 1
ATOM 1601 C C . LEU A 1 209 ? -3.812 -7.345 -7.024 1.00 98.69 209 LEU A C 1
ATOM 1603 O O . LEU A 1 209 ? -4.881 -7.844 -7.382 1.00 98.69 209 LEU A O 1
ATOM 1607 N N . TRP A 1 210 ? -2.654 -7.980 -7.178 1.00 98.56 210 TRP A N 1
ATOM 1608 C CA . TRP A 1 210 ? -2.546 -9.328 -7.715 1.00 98.56 210 TRP A CA 1
ATOM 1609 C C . TRP A 1 210 ? -3.114 -10.363 -6.745 1.00 98.56 210 TRP A C 1
ATOM 1611 O O . TRP A 1 210 ? -3.964 -11.157 -7.155 1.00 98.56 210 TRP A O 1
ATOM 1621 N N . TYR A 1 211 ? -2.746 -10.281 -5.463 1.00 98.56 211 TYR A N 1
ATOM 1622 C CA . TYR A 1 211 ? -3.313 -11.126 -4.414 1.00 98.56 211 TYR A CA 1
ATOM 1623 C C . TYR A 1 211 ? -4.837 -11.001 -4.370 1.00 98.56 211 TYR A C 1
ATOM 1625 O O . TYR A 1 211 ? -5.550 -12.003 -4.404 1.00 98.56 211 TYR A O 1
ATOM 1633 N N . GLN A 1 212 ? -5.356 -9.768 -4.368 1.00 98.44 212 GLN A N 1
ATOM 1634 C CA . GLN A 1 212 ? -6.800 -9.544 -4.344 1.00 98.44 212 GLN A CA 1
ATOM 1635 C C . GLN A 1 212 ? -7.494 -10.171 -5.552 1.00 98.44 212 GLN A C 1
ATOM 1637 O O . GLN A 1 212 ? -8.527 -10.810 -5.389 1.00 98.44 212 GLN A O 1
ATOM 1642 N N . ALA A 1 213 ? -6.919 -10.061 -6.750 1.00 98.12 213 ALA A N 1
ATOM 1643 C CA . ALA A 1 213 ? -7.496 -10.686 -7.932 1.00 98.12 213 ALA A CA 1
ATOM 1644 C C . ALA A 1 213 ? -7.530 -12.222 -7.833 1.00 98.12 213 ALA A C 1
ATOM 1646 O O . ALA A 1 213 ? -8.541 -12.822 -8.203 1.00 98.12 213 ALA A O 1
ATOM 1647 N N . GLN A 1 214 ? -6.469 -12.845 -7.308 1.00 97.50 214 GLN A N 1
ATOM 1648 C CA . GLN A 1 214 ? -6.392 -14.299 -7.105 1.00 97.50 214 GLN A CA 1
ATOM 1649 C C . GLN A 1 214 ? -7.395 -14.801 -6.059 1.00 97.50 214 GLN A C 1
ATOM 1651 O O . GLN A 1 214 ? -7.953 -15.882 -6.227 1.00 97.50 214 GLN A O 1
ATOM 1656 N N . HIS A 1 215 ? -7.670 -13.986 -5.040 1.00 97.19 215 HIS A N 1
ATOM 1657 C CA . HIS A 1 215 ? -8.556 -14.313 -3.923 1.00 97.19 215 HIS A CA 1
ATOM 1658 C C . HIS A 1 215 ? -9.908 -13.583 -3.989 1.00 97.19 215 HIS A C 1
ATOM 1660 O O . HIS A 1 215 ? -10.592 -13.440 -2.983 1.00 97.19 215 HIS A O 1
ATOM 1666 N N . SER A 1 216 ? -10.325 -13.093 -5.160 1.00 95.81 216 SER A N 1
ATOM 1667 C CA . SER A 1 216 ? -11.564 -12.306 -5.296 1.00 95.81 216 SER A CA 1
ATOM 1668 C C . SER A 1 216 ? -12.838 -13.156 -5.349 1.00 95.81 216 SER A C 1
ATOM 1670 O O . SER A 1 216 ? -13.941 -12.623 -5.195 1.00 95.81 216 SER A O 1
ATOM 1672 N N . SER A 1 217 ? -12.704 -14.466 -5.575 1.00 94.19 217 SER A N 1
ATOM 1673 C CA . SER A 1 217 ? -13.834 -15.380 -5.750 1.00 94.19 217 SER A CA 1
ATOM 1674 C C . SER A 1 217 ? -14.658 -15.527 -4.463 1.00 94.19 217 SER A C 1
ATOM 1676 O O . SER A 1 217 ? -14.070 -15.753 -3.406 1.00 94.19 217 SER A O 1
ATOM 1678 N N . PRO A 1 218 ? -16.004 -15.507 -4.533 1.00 90.38 218 PRO A N 1
ATOM 1679 C CA . PRO A 1 218 ? -16.868 -15.854 -3.400 1.00 90.38 218 PRO A CA 1
ATOM 1680 C C . PRO A 1 218 ? -16.680 -17.284 -2.871 1.00 90.38 218 PRO A C 1
ATOM 1682 O O . PRO A 1 218 ? -17.079 -17.579 -1.748 1.00 90.38 218 PRO A O 1
ATOM 1685 N N . ASP A 1 219 ? -16.097 -18.172 -3.681 1.00 89.00 219 ASP A N 1
ATOM 1686 C CA . ASP A 1 219 ? -15.800 -19.555 -3.293 1.00 89.00 219 ASP A CA 1
ATOM 1687 C C . ASP A 1 219 ? -14.431 -19.695 -2.598 1.00 89.00 219 ASP A C 1
ATOM 1689 O O . ASP A 1 219 ? -14.083 -20.784 -2.134 1.00 89.00 219 ASP A O 1
ATOM 1693 N N . ASP A 1 220 ? -13.635 -18.620 -2.528 1.00 92.00 220 ASP A N 1
ATOM 1694 C CA . ASP A 1 220 ? -12.358 -18.638 -1.822 1.00 92.00 220 ASP A CA 1
ATOM 1695 C C . ASP A 1 220 ? -12.592 -18.597 -0.298 1.00 92.00 220 ASP A C 1
ATOM 1697 O O . ASP A 1 220 ? -13.194 -17.644 0.209 1.00 92.00 220 ASP A O 1
AT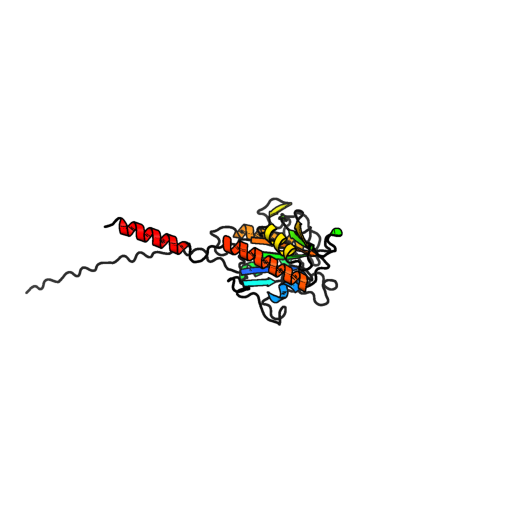OM 1701 N N . PRO A 1 221 ? -12.108 -19.591 0.476 1.00 88.56 221 PRO A N 1
ATOM 1702 C CA . PRO A 1 221 ? -12.262 -19.601 1.931 1.00 88.56 221 PRO A CA 1
ATOM 1703 C C . PRO A 1 221 ? -11.617 -18.391 2.625 1.00 88.56 221 PRO A C 1
ATOM 1705 O O . PRO A 1 221 ? -11.986 -18.069 3.752 1.00 88.56 221 PRO A O 1
ATOM 1708 N N . PHE A 1 222 ? -10.667 -17.728 1.967 1.00 92.69 222 PHE A N 1
ATOM 1709 C CA . PHE A 1 222 ? -9.947 -16.552 2.440 1.00 92.69 222 PHE A CA 1
ATOM 1710 C C . PHE A 1 222 ? -10.102 -15.386 1.459 1.00 92.69 222 PHE A C 1
ATOM 1712 O O . PHE A 1 222 ? -9.135 -14.688 1.159 1.00 92.69 222 PHE A O 1
ATOM 1719 N N . GLN A 1 223 ? -11.329 -15.186 0.963 1.00 95.62 223 GLN A N 1
ATOM 1720 C CA . GLN A 1 223 ? -11.649 -14.126 0.011 1.00 95.62 223 GLN A CA 1
ATOM 1721 C C . GLN A 1 223 ? -11.071 -12.761 0.427 1.00 95.62 223 GLN A C 1
ATOM 1723 O O . GLN A 1 223 ? -11.285 -12.286 1.546 1.00 95.62 223 GLN A O 1
ATOM 1728 N N . CYS A 1 224 ? -10.385 -12.113 -0.515 1.00 97.75 224 CYS A N 1
ATOM 1729 C CA . CYS A 1 224 ? -9.861 -10.761 -0.400 1.00 97.75 224 CYS A CA 1
ATOM 1730 C C . CYS A 1 224 ? -10.735 -9.792 -1.205 1.00 97.75 224 CYS A C 1
ATOM 1732 O O . CYS A 1 224 ? -10.856 -9.870 -2.432 1.00 97.75 224 CYS A O 1
ATOM 1734 N N . PHE A 1 225 ? -11.364 -8.861 -0.496 1.00 98.06 225 PHE A N 1
ATOM 1735 C CA . PHE A 1 225 ? -12.385 -7.963 -1.031 1.00 98.06 225 PHE A CA 1
ATOM 1736 C C . PHE A 1 225 ? -11.812 -6.647 -1.554 1.00 98.06 225 PHE A C 1
ATOM 1738 O O . PHE A 1 225 ? -12.448 -5.998 -2.386 1.00 98.06 225 PHE A O 1
ATOM 1745 N N . ALA A 1 226 ? -10.649 -6.231 -1.050 1.00 98.62 226 ALA A N 1
ATOM 1746 C CA . ALA A 1 226 ? -10.067 -4.938 -1.376 1.00 98.62 226 ALA A CA 1
ATOM 1747 C C . ALA A 1 226 ? -8.541 -4.943 -1.265 1.00 98.62 226 ALA A C 1
ATOM 1749 O O . ALA A 1 226 ? -7.980 -5.430 -0.288 1.00 98.62 226 ALA A O 1
ATOM 1750 N N . ALA A 1 227 ? -7.867 -4.328 -2.228 1.00 98.88 227 ALA A N 1
ATOM 1751 C CA . ALA A 1 227 ? -6.453 -4.013 -2.141 1.00 98.88 227 ALA A CA 1
ATOM 1752 C C . ALA A 1 227 ? -6.129 -2.699 -2.849 1.00 98.88 227 ALA A C 1
ATOM 1754 O O . ALA A 1 227 ? -6.801 -2.321 -3.812 1.00 98.88 227 ALA A O 1
ATOM 1755 N N . GLY A 1 228 ? -5.076 -2.024 -2.392 1.00 98.75 228 GLY A N 1
ATOM 1756 C CA . GLY A 1 228 ? -4.535 -0.848 -3.066 1.00 98.75 228 GLY A CA 1
ATOM 1757 C C . GLY A 1 228 ? -3.211 -0.362 -2.495 1.00 98.75 228 GLY A C 1
ATOM 1758 O O . GLY A 1 228 ? -2.673 -0.928 -1.536 1.00 98.75 228 GLY A O 1
ATOM 1759 N N . HIS A 1 229 ? -2.697 0.695 -3.117 1.00 98.81 229 HIS A N 1
ATOM 1760 C CA . HIS A 1 229 ? -1.451 1.351 -2.745 1.00 98.81 229 HIS A CA 1
ATOM 1761 C C . HIS A 1 229 ? -1.686 2.829 -2.447 1.00 98.81 229 HIS A C 1
ATOM 1763 O O . HIS A 1 229 ? -2.526 3.470 -3.085 1.00 98.81 229 HIS A O 1
ATOM 1769 N N . VAL A 1 230 ? -0.942 3.363 -1.483 1.00 98.81 230 VAL A N 1
ATOM 1770 C CA . VAL A 1 230 ? -0.924 4.789 -1.173 1.00 98.81 230 VAL A CA 1
ATOM 1771 C C . VAL A 1 230 ? 0.517 5.282 -1.062 1.00 98.81 230 VAL A C 1
ATOM 1773 O O . VAL A 1 230 ? 1.282 4.834 -0.205 1.00 98.81 230 VAL A O 1
ATOM 1776 N N . HIS A 1 231 ? 0.872 6.249 -1.899 1.00 98.12 231 HIS A N 1
ATOM 1777 C CA . HIS A 1 231 ? 2.108 7.010 -1.774 1.00 98.12 231 HIS A CA 1
ATOM 1778 C C . HIS A 1 231 ? 1.944 8.121 -0.730 1.00 98.12 231 HIS A C 1
ATOM 1780 O O . HIS A 1 231 ? 0.952 8.851 -0.714 1.00 98.12 231 HIS A O 1
ATOM 1786 N N . VAL A 1 232 ? 2.933 8.263 0.151 1.00 98.38 232 VAL A N 1
ATOM 1787 C CA . VAL A 1 232 ? 2.929 9.230 1.255 1.00 98.38 232 VAL A CA 1
ATOM 1788 C C . VAL A 1 232 ? 4.048 10.244 1.057 1.00 98.38 232 VAL A C 1
ATOM 1790 O O . VAL A 1 232 ? 5.219 9.884 0.928 1.00 98.38 232 VAL A O 1
ATOM 1793 N N . GLY A 1 233 ? 3.677 11.523 1.022 1.00 97.00 233 GLY A N 1
ATOM 1794 C CA . GLY A 1 233 ? 4.578 12.625 0.714 1.00 97.00 233 GLY A CA 1
ATOM 1795 C C . GLY A 1 233 ? 5.677 12.854 1.753 1.00 97.00 233 GLY A C 1
ATOM 1796 O O . GLY A 1 233 ? 5.496 12.668 2.956 1.00 97.00 233 GLY A O 1
ATOM 1797 N N . SER A 1 234 ? 6.818 13.348 1.277 1.00 94.19 234 SER A N 1
ATOM 1798 C CA . SER A 1 234 ? 8.050 13.514 2.057 1.00 94.19 234 SER A CA 1
ATOM 1799 C C . SER A 1 234 ? 7.985 14.438 3.269 1.00 94.19 234 SER A C 1
ATOM 1801 O O . SER A 1 234 ? 8.869 14.384 4.123 1.00 94.19 234 SER A O 1
ATOM 1803 N N . LYS A 1 235 ? 6.971 15.298 3.354 1.00 95.50 235 LYS A N 1
ATOM 1804 C CA . LYS A 1 235 ? 6.770 16.202 4.489 1.00 95.50 235 LYS A CA 1
ATOM 1805 C C . LYS A 1 235 ? 5.670 15.741 5.430 1.00 95.50 235 LYS A C 1
ATOM 1807 O O . LYS A 1 235 ? 5.454 16.428 6.426 1.00 95.50 235 LYS A O 1
ATOM 1812 N N . VAL A 1 236 ? 4.957 14.656 5.133 1.00 97.44 236 VAL A N 1
ATOM 1813 C CA . VAL A 1 236 ? 3.952 14.094 6.044 1.00 97.44 236 VAL A CA 1
ATOM 1814 C C . VAL A 1 236 ? 4.659 13.639 7.324 1.00 97.44 236 VAL A C 1
ATOM 1816 O O . VAL A 1 236 ? 5.661 12.927 7.258 1.00 97.44 236 VAL A O 1
ATOM 1819 N N . THR A 1 237 ? 4.191 14.084 8.491 1.00 97.75 237 THR A N 1
ATOM 1820 C CA . THR A 1 237 ? 4.738 13.602 9.769 1.00 97.75 237 THR A CA 1
ATOM 1821 C C . THR A 1 237 ? 4.178 12.222 10.105 1.00 97.75 237 THR A C 1
ATOM 1823 O O . THR A 1 237 ? 3.182 11.779 9.533 1.00 97.75 237 THR A O 1
ATOM 1826 N N . ILE A 1 238 ? 4.795 11.531 11.064 1.00 98.06 238 ILE A N 1
ATOM 1827 C CA . ILE A 1 238 ? 4.307 10.225 11.525 1.00 98.06 238 ILE A CA 1
ATOM 1828 C C . ILE A 1 238 ? 2.881 10.352 12.079 1.00 98.06 238 ILE A C 1
ATOM 1830 O O . ILE A 1 238 ? 2.044 9.488 11.831 1.00 98.06 238 ILE A O 1
ATOM 1834 N N . GLU A 1 239 ? 2.583 11.433 12.799 1.00 98.44 239 GLU A N 1
ATOM 1835 C CA . GLU A 1 239 ? 1.266 11.701 13.381 1.00 98.44 239 GLU A CA 1
ATOM 1836 C C . GLU A 1 239 ? 0.211 11.973 12.305 1.00 98.44 239 GLU A C 1
ATOM 1838 O O . GLU A 1 239 ? -0.870 11.384 12.353 1.00 98.44 239 GLU A O 1
ATOM 1843 N N . GLU A 1 240 ? 0.529 12.816 11.319 1.00 98.50 240 GLU A N 1
ATOM 1844 C CA . GLU A 1 240 ? -0.355 13.098 10.181 1.00 98.50 240 GLU A CA 1
ATOM 1845 C C . GLU A 1 240 ? -0.628 11.819 9.374 1.00 98.50 240 GLU A C 1
ATOM 1847 O O . GLU A 1 240 ? -1.782 11.486 9.098 1.00 98.50 240 GLU A O 1
ATOM 1852 N N . GLY A 1 241 ? 0.425 11.056 9.058 1.00 98.62 241 GLY A N 1
ATOM 1853 C CA . GLY A 1 241 ? 0.319 9.785 8.342 1.00 98.62 241 GLY A CA 1
ATOM 1854 C C . GLY A 1 241 ? -0.469 8.736 9.126 1.00 98.62 241 GLY A C 1
ATOM 1855 O O . GLY A 1 241 ? -1.287 8.014 8.553 1.00 98.62 241 GLY A O 1
ATOM 1856 N N . ARG A 1 242 ? -0.304 8.680 10.453 1.00 98.69 242 ARG A N 1
ATOM 1857 C CA . ARG A 1 242 ? -1.064 7.767 11.321 1.00 98.69 242 ARG A CA 1
ATOM 1858 C C . ARG A 1 242 ? -2.544 8.128 11.322 1.00 98.69 242 ARG A C 1
ATOM 1860 O O . ARG A 1 242 ? -3.378 7.243 11.149 1.00 98.69 242 ARG A O 1
ATOM 1867 N N . ALA A 1 243 ? -2.868 9.413 11.454 1.00 98.81 243 ALA A N 1
ATOM 1868 C CA . ALA A 1 243 ? -4.247 9.882 11.396 1.00 98.81 243 ALA A CA 1
ATOM 1869 C C . ALA A 1 243 ? -4.891 9.574 10.031 1.00 98.81 243 ALA A C 1
ATOM 1871 O O . ALA A 1 243 ? -5.994 9.028 9.978 1.00 98.81 243 ALA A O 1
ATOM 1872 N N . ALA A 1 244 ? -4.187 9.838 8.926 1.00 98.81 244 ALA A N 1
ATOM 1873 C CA . ALA A 1 244 ? -4.663 9.518 7.579 1.00 98.81 244 ALA A CA 1
ATOM 1874 C C . ALA A 1 244 ? -4.813 8.000 7.343 1.00 98.81 244 ALA A C 1
ATOM 1876 O O . ALA A 1 244 ? -5.769 7.567 6.693 1.00 98.81 244 ALA A O 1
ATOM 1877 N N . THR A 1 245 ? -3.932 7.182 7.928 1.00 98.88 245 THR A N 1
ATOM 1878 C CA . THR A 1 245 ? -4.045 5.713 7.925 1.00 98.88 245 THR A CA 1
ATOM 1879 C C . THR A 1 245 ? -5.315 5.260 8.638 1.00 98.88 245 THR A C 1
ATOM 1881 O O . THR A 1 245 ? -6.055 4.442 8.097 1.00 98.88 245 THR A O 1
ATOM 1884 N N . HIS A 1 246 ? -5.607 5.800 9.825 1.00 98.88 246 HIS A N 1
ATOM 1885 C CA . HIS A 1 246 ? -6.822 5.459 10.576 1.00 98.88 246 HIS A CA 1
ATOM 1886 C C . HIS A 1 246 ? -8.087 5.819 9.796 1.00 98.88 246 HIS A C 1
ATOM 1888 O O . HIS A 1 246 ? -8.966 4.978 9.652 1.00 98.88 246 HIS A O 1
ATOM 1894 N N . ILE A 1 247 ? -8.134 7.004 9.186 1.00 98.88 247 ILE A N 1
ATOM 1895 C CA . ILE A 1 247 ? -9.265 7.413 8.337 1.00 98.88 247 ILE A CA 1
ATOM 1896 C C . ILE A 1 247 ? -9.402 6.496 7.111 1.00 98.88 247 ILE A C 1
ATOM 1898 O O . ILE A 1 247 ? -10.513 6.127 6.726 1.00 98.88 247 ILE A O 1
ATOM 1902 N N . THR A 1 248 ? -8.279 6.103 6.504 1.00 98.88 248 THR A N 1
ATOM 1903 C CA . THR A 1 248 ? -8.255 5.152 5.383 1.00 98.88 248 THR A CA 1
ATOM 1904 C C . THR A 1 248 ? -8.836 3.799 5.797 1.00 98.88 248 THR A C 1
ATOM 1906 O O . THR A 1 248 ? -9.687 3.258 5.090 1.00 98.88 248 THR A O 1
ATOM 1909 N N . LEU A 1 249 ? -8.435 3.281 6.962 1.00 98.88 249 LEU A N 1
ATOM 1910 C CA . LEU A 1 249 ? -8.976 2.050 7.541 1.00 98.88 249 LEU A CA 1
ATOM 1911 C C . LEU A 1 249 ? -10.472 2.166 7.833 1.00 98.88 249 LEU A C 1
ATOM 1913 O O . LEU A 1 249 ? -11.215 1.245 7.506 1.00 98.88 249 LEU A O 1
ATOM 1917 N N . ASP A 1 250 ? -10.930 3.289 8.383 1.00 98.81 250 ASP A N 1
ATOM 1918 C CA . ASP A 1 250 ? -12.344 3.487 8.705 1.00 98.81 250 ASP A CA 1
ATOM 1919 C C . ASP A 1 250 ? -13.220 3.399 7.448 1.00 98.81 250 ASP A C 1
ATOM 1921 O O . ASP A 1 250 ? -14.257 2.729 7.460 1.00 98.81 250 ASP A O 1
ATOM 1925 N N . GLN A 1 251 ? -12.792 4.030 6.346 1.00 98.88 251 GLN A N 1
ATOM 1926 C CA . GLN A 1 251 ? -13.509 3.965 5.067 1.00 98.88 251 GLN A CA 1
ATOM 1927 C C . GLN A 1 251 ? -13.408 2.591 4.406 1.00 98.88 251 GLN A C 1
ATOM 1929 O O . GLN A 1 251 ? -14.394 2.114 3.842 1.00 98.88 251 GLN A O 1
ATOM 1934 N N . LEU A 1 252 ? -12.252 1.932 4.499 1.00 98.88 252 LEU A N 1
ATOM 1935 C CA . LEU A 1 252 ? -12.095 0.556 4.042 1.00 98.88 252 LEU A CA 1
ATOM 1936 C C . LEU A 1 252 ? -13.048 -0.379 4.792 1.00 98.88 252 LEU A C 1
ATOM 1938 O O . LEU A 1 252 ? -13.798 -1.108 4.156 1.00 98.88 252 LEU A O 1
ATOM 1942 N N . MET A 1 253 ? -13.087 -0.322 6.121 1.00 98.56 253 MET A N 1
ATOM 1943 C CA . MET A 1 253 ? -13.977 -1.156 6.931 1.00 98.56 253 MET A CA 1
ATOM 1944 C C . MET A 1 253 ? -15.452 -0.839 6.666 1.00 98.56 253 MET A C 1
ATOM 1946 O O . MET A 1 253 ? -16.252 -1.762 6.583 1.00 98.56 253 MET A O 1
ATOM 1950 N N . ASN A 1 254 ? -15.818 0.431 6.437 1.00 98.31 254 ASN A N 1
ATOM 1951 C CA . ASN A 1 254 ? -17.179 0.782 6.007 1.00 98.31 254 ASN A CA 1
ATOM 1952 C C . ASN A 1 254 ? -17.561 0.078 4.703 1.00 98.31 254 ASN A C 1
ATOM 1954 O O . ASN A 1 254 ? -18.692 -0.371 4.564 1.00 98.31 254 ASN A O 1
ATOM 1958 N N . TYR A 1 255 ? -16.630 -0.018 3.753 1.00 98.31 255 TYR A N 1
ATOM 1959 C CA . TYR A 1 255 ? -16.845 -0.780 2.529 1.00 98.31 255 TYR A CA 1
ATOM 1960 C C . TYR A 1 255 ? -16.915 -2.286 2.806 1.00 98.31 255 TYR A C 1
ATOM 1962 O O . TYR A 1 255 ? -17.855 -2.935 2.349 1.00 98.31 255 TYR A O 1
ATOM 1970 N N . LEU A 1 256 ? -15.982 -2.838 3.586 1.00 96.94 256 LEU A N 1
ATOM 1971 C CA . LEU A 1 256 ? -15.963 -4.263 3.927 1.00 96.94 256 LEU A CA 1
ATOM 1972 C C . LEU A 1 256 ? -17.265 -4.709 4.604 1.00 96.94 256 LEU A C 1
ATOM 1974 O O . LEU A 1 256 ? -17.820 -5.733 4.219 1.00 96.94 256 LEU A O 1
ATOM 1978 N N . ASP A 1 257 ? -17.835 -3.893 5.491 1.00 95.12 257 ASP A N 1
ATOM 1979 C CA . ASP A 1 257 ? -19.121 -4.169 6.146 1.00 95.12 257 ASP A CA 1
ATOM 1980 C C . ASP A 1 257 ? -20.301 -4.279 5.156 1.00 95.12 257 ASP A C 1
ATOM 1982 O O . ASP A 1 257 ? -21.344 -4.844 5.488 1.00 95.12 257 ASP A O 1
ATOM 1986 N N . THR A 1 258 ? -20.153 -3.760 3.930 1.00 94.75 258 THR A N 1
ATOM 1987 C CA . THR A 1 258 ? -21.165 -3.871 2.863 1.00 94.75 258 THR A CA 1
ATOM 1988 C C . THR A 1 258 ? -20.986 -5.097 1.973 1.00 94.75 258 THR A C 1
ATOM 1990 O O . THR A 1 258 ? -21.952 -5.517 1.333 1.00 94.75 258 THR A O 1
ATOM 1993 N N . VAL A 1 259 ? -19.777 -5.665 1.913 1.00 93.00 259 VAL A N 1
ATOM 1994 C CA . VAL A 1 259 ? -19.434 -6.751 0.978 1.00 93.00 259 VAL A CA 1
ATOM 1995 C C . VAL A 1 259 ? -19.123 -8.076 1.665 1.00 93.00 259 VAL A C 1
ATOM 1997 O O . VAL A 1 259 ? -19.312 -9.122 1.048 1.00 93.00 259 VAL A O 1
ATOM 2000 N N . ILE A 1 260 ? -18.714 -8.059 2.935 1.00 90.12 260 ILE A N 1
ATOM 2001 C CA . ILE A 1 260 ? -18.529 -9.267 3.735 1.00 90.12 260 ILE A CA 1
ATOM 2002 C C . ILE A 1 260 ? -19.896 -9.685 4.296 1.00 90.12 260 ILE A C 1
ATOM 2004 O O . ILE A 1 260 ? -20.521 -8.921 5.039 1.00 90.12 260 ILE A O 1
ATOM 2008 N N . PRO A 1 261 ? -20.392 -10.897 3.987 1.00 73.75 261 PRO A N 1
ATOM 2009 C CA . PRO A 1 261 ? -21.657 -11.373 4.528 1.00 73.75 261 PRO A CA 1
ATOM 2010 C C . PRO A 1 261 ? -21.615 -11.424 6.060 1.00 73.75 261 PRO A C 1
ATOM 2012 O O . PRO A 1 261 ? -20.775 -12.100 6.651 1.00 73.75 261 PRO A O 1
ATOM 2015 N N . THR A 1 262 ? -22.554 -10.752 6.730 1.00 66.25 262 THR A N 1
ATOM 2016 C CA . THR A 1 262 ? -22.714 -10.914 8.179 1.00 66.25 262 THR A CA 1
ATOM 2017 C C . THR A 1 262 ? -23.188 -12.338 8.493 1.00 66.25 262 THR A C 1
ATOM 2019 O O . THR A 1 262 ? -24.100 -12.837 7.818 1.00 66.25 262 THR A O 1
ATOM 2022 N N . PRO A 1 263 ? -22.654 -12.994 9.543 1.00 50.34 263 PRO A N 1
ATOM 2023 C CA . PRO A 1 263 ? -23.186 -14.256 10.051 1.00 50.34 263 PRO A CA 1
ATOM 2024 C C . PRO A 1 263 ? -24.618 -14.060 10.588 1.00 50.34 263 PRO A C 1
ATOM 2026 O O . PRO A 1 263 ? -24.843 -13.851 11.775 1.00 50.34 263 PRO A O 1
ATOM 2029 N N . GLY A 1 264 ? -25.619 -14.051 9.705 1.00 44.00 264 GLY A N 1
ATOM 2030 C CA . GLY A 1 264 ? -27.013 -13.797 10.084 1.00 44.00 264 GLY A CA 1
ATOM 2031 C C . GLY A 1 264 ? -28.005 -13.716 8.924 1.00 44.00 264 GLY A C 1
ATOM 2032 O O . GLY A 1 264 ? -29.162 -14.107 9.081 1.00 44.00 264 GLY A O 1
ATOM 2033 N N . THR A 1 265 ? -27.578 -13.305 7.729 1.00 45.09 265 THR A N 1
ATOM 2034 C CA . THR A 1 265 ? -28.476 -13.234 6.559 1.00 45.09 265 THR A CA 1
ATOM 2035 C C . THR A 1 265 ? -28.802 -14.611 5.980 1.00 45.09 265 THR A C 1
ATOM 2037 O O . THR A 1 265 ? -29.935 -14.838 5.558 1.00 45.09 265 THR A O 1
ATOM 2040 N N . ALA A 1 266 ? -27.887 -15.581 6.062 1.00 45.31 266 ALA A N 1
ATOM 2041 C CA . ALA A 1 266 ? -28.160 -16.966 5.664 1.00 45.31 266 ALA A CA 1
ATOM 2042 C C . ALA A 1 266 ? -29.210 -17.661 6.563 1.00 45.31 266 ALA A C 1
ATOM 2044 O O . ALA A 1 266 ? -29.986 -18.495 6.092 1.00 45.31 266 ALA A O 1
ATOM 2045 N N . ALA A 1 267 ? -29.297 -17.286 7.846 1.00 44.12 267 ALA A N 1
ATOM 2046 C CA . ALA A 1 267 ? -30.231 -17.892 8.798 1.00 44.12 267 ALA A CA 1
ATOM 2047 C C . ALA A 1 267 ? -31.688 -17.421 8.602 1.00 44.12 267 ALA A C 1
ATOM 2049 O O . ALA A 1 267 ? -32.625 -18.192 8.826 1.00 44.12 267 ALA A O 1
ATOM 2050 N N . LEU A 1 268 ? -31.906 -16.184 8.140 1.00 41.19 268 LEU A N 1
ATOM 2051 C CA . LEU A 1 268 ? -33.252 -15.614 7.984 1.00 41.19 268 LEU A CA 1
ATOM 2052 C C . LEU A 1 268 ? -34.013 -16.173 6.769 1.00 41.19 268 LEU A C 1
ATOM 2054 O O . LEU A 1 268 ? -35.228 -16.373 6.848 1.00 41.19 268 LEU A O 1
ATOM 2058 N N . TRP A 1 269 ? -33.317 -16.529 5.686 1.00 45.59 269 TRP A N 1
ATOM 2059 C CA . TRP A 1 269 ? -33.948 -17.180 4.529 1.00 45.59 269 TRP A CA 1
ATOM 2060 C C . TRP A 1 269 ? -34.345 -18.639 4.811 1.00 45.59 269 TRP A C 1
ATOM 2062 O O . TRP A 1 269 ? -35.397 -19.093 4.352 1.00 45.59 269 TRP A O 1
ATOM 2072 N N . GLY A 1 270 ? -33.575 -19.355 5.641 1.00 45.81 270 GLY A N 1
ATOM 2073 C CA . GLY A 1 270 ? -33.884 -20.732 6.047 1.00 45.81 270 GLY A CA 1
ATOM 2074 C C . GLY A 1 270 ? -35.153 -20.854 6.903 1.00 45.81 270 GLY A C 1
ATOM 2075 O O . GLY A 1 270 ? -35.948 -21.780 6.720 1.00 45.81 270 GLY A O 1
ATOM 2076 N N . VAL A 1 271 ? -35.406 -19.888 7.794 1.00 50.94 271 VAL A N 1
ATOM 2077 C CA . VAL A 1 271 ? -36.598 -19.897 8.664 1.00 50.94 271 VAL A CA 1
ATOM 2078 C C . VAL A 1 271 ? -37.873 -19.532 7.889 1.00 50.94 271 VAL A C 1
ATOM 2080 O O . VAL A 1 271 ? -38.918 -20.154 8.103 1.00 50.94 271 VAL A O 1
ATOM 2083 N N . ALA A 1 272 ? -37.802 -18.598 6.933 1.00 49.19 272 ALA A N 1
ATOM 2084 C CA . ALA A 1 272 ? -38.954 -18.199 6.115 1.00 49.19 272 ALA A CA 1
ATOM 2085 C C . ALA A 1 272 ? -39.447 -19.323 5.174 1.00 49.19 272 ALA A C 1
ATOM 2087 O O . ALA A 1 272 ? -40.660 -19.528 5.018 1.00 49.19 272 ALA A O 1
ATOM 2088 N N . ALA A 1 273 ? -38.527 -20.108 4.600 1.00 50.47 273 ALA A N 1
ATOM 2089 C CA . ALA A 1 273 ? -38.854 -21.265 3.761 1.00 50.47 273 ALA A CA 1
ATOM 2090 C C . ALA A 1 273 ? -39.464 -22.428 4.574 1.00 50.47 273 ALA A C 1
ATOM 2092 O O . ALA A 1 273 ? -40.440 -23.057 4.152 1.00 50.47 273 ALA A O 1
ATOM 2093 N N . ALA A 1 274 ? -38.959 -22.674 5.789 1.00 52.12 274 ALA A N 1
ATOM 2094 C CA . ALA A 1 274 ? -39.506 -23.698 6.680 1.00 52.12 274 ALA A CA 1
ATOM 2095 C C . ALA A 1 274 ? -40.933 -23.362 7.159 1.00 52.12 274 ALA A C 1
ATOM 2097 O O . ALA A 1 274 ? -41.776 -24.254 7.301 1.00 52.12 274 ALA A O 1
ATOM 2098 N N . TRP A 1 275 ? -41.245 -22.077 7.361 1.00 48.75 275 TRP A N 1
ATOM 2099 C CA . TRP A 1 275 ? -42.577 -21.634 7.790 1.00 48.75 275 TRP A CA 1
ATOM 2100 C C . TRP A 1 275 ? -43.630 -21.704 6.672 1.00 48.75 275 TRP A C 1
ATOM 2102 O O . TRP A 1 275 ? -44.777 -22.091 6.916 1.00 48.75 275 TRP A O 1
ATOM 2112 N N . THR A 1 276 ? -43.245 -21.407 5.429 1.00 50.31 276 THR A N 1
ATOM 2113 C CA . THR A 1 276 ? -44.140 -21.501 4.262 1.00 50.31 276 THR A CA 1
ATOM 2114 C C . THR A 1 276 ? -44.444 -22.949 3.867 1.00 50.31 276 THR A C 1
ATOM 2116 O O . THR A 1 276 ? -45.589 -23.256 3.525 1.00 50.31 276 THR A O 1
ATOM 2119 N N . MET A 1 277 ? -43.492 -23.879 4.013 1.00 49.16 277 MET A N 1
ATOM 2120 C CA . MET A 1 277 ? -43.754 -25.311 3.790 1.00 49.16 277 MET A CA 1
ATOM 2121 C C . MET A 1 277 ? -44.648 -25.937 4.870 1.00 49.16 277 MET A C 1
ATOM 2123 O O . MET A 1 277 ? -45.463 -26.809 4.559 1.00 49.16 277 MET A O 1
ATOM 2127 N N . ARG A 1 278 ? -44.568 -25.474 6.127 1.00 49.41 278 ARG A N 1
ATOM 2128 C CA . ARG A 1 278 ? -45.423 -25.978 7.220 1.00 49.41 278 ARG A CA 1
ATOM 2129 C C . ARG A 1 278 ? -46.890 -25.555 7.088 1.00 49.41 278 ARG A C 1
ATOM 2131 O O . ARG A 1 278 ? -47.763 -26.285 7.547 1.00 49.41 278 ARG A O 1
ATOM 2138 N N . ARG A 1 279 ? -47.172 -24.419 6.439 1.00 50.41 279 ARG A N 1
ATOM 2139 C CA . ARG A 1 279 ? -48.546 -23.945 6.175 1.00 50.41 279 ARG A CA 1
ATOM 2140 C C . ARG A 1 279 ? -49.222 -24.603 4.970 1.00 50.41 279 ARG A C 1
ATOM 2142 O O . ARG A 1 279 ? -50.439 -24.580 4.907 1.00 50.41 279 ARG A O 1
ATOM 2149 N N . ARG A 1 280 ? -48.469 -25.218 4.052 1.00 49.31 280 ARG A N 1
ATOM 2150 C CA . ARG A 1 280 ? -49.027 -25.960 2.901 1.00 49.31 280 ARG A CA 1
ATOM 2151 C C . ARG A 1 280 ? -49.337 -27.435 3.193 1.00 49.31 280 ARG A C 1
ATOM 2153 O O . ARG A 1 280 ? -49.797 -28.140 2.306 1.00 49.31 280 ARG A O 1
ATOM 2160 N N . ARG A 1 281 ? -49.054 -27.912 4.411 1.00 51.16 281 ARG A N 1
ATOM 2161 C CA . ARG A 1 281 ? -49.294 -29.299 4.858 1.00 51.16 281 ARG A CA 1
ATOM 2162 C C . ARG A 1 281 ? -50.372 -29.411 5.948 1.00 51.16 281 ARG A C 1
ATOM 2164 O O . ARG A 1 281 ? -50.382 -30.393 6.686 1.00 51.16 281 ARG A O 1
ATOM 2171 N N . ARG A 1 282 ? -51.241 -28.409 6.078 1.00 45.09 282 ARG A N 1
ATOM 2172 C CA . ARG A 1 282 ? -52.473 -28.478 6.873 1.00 45.09 282 ARG A CA 1
ATOM 2173 C C . ARG A 1 282 ? -53.661 -28.215 5.972 1.00 45.09 282 ARG A C 1
ATOM 2175 O O . ARG A 1 282 ? -53.504 -27.340 5.094 1.00 45.09 282 ARG A O 1
#

Foldseek 3Di:
DDDDDDDDDDDPDPPPPPPPPPQQQAQLEEEEEEQFPPRCVLCQLQAQDCVSPVVHHDQCCNVVLNHGYHYFYFADVVGCVVPVQGDDQRGQAQVSLVVNLVVVCVVRLHLEYEYEYEDQDDPVQVLQEWEWEQKFWLAQDADFDDDPVRDHPDRSPDPVDDHGDIQGWLQPQVQLQVQLVVVPLRHHYDYDHPALDRGSQRVSQVSQSVVQVVQCDSPRSNHHRGGGYIYGGPPQHSRSSNVSVVSSVVRRSVVCVVVPDDPPPSVVVVVVVVVVVVVVVD

pLDDT: mean 87.47, std 20.36, range [32.59, 98.94]